Protein AF-A0A931AR21-F1 (afdb_monomer_lite)

Radius of gyration: 21.48 Å; chains: 1; bounding box: 58×38×60 Å

pLDDT: mean 83.99, std 11.58, range [47.09, 98.38]

Secondary structure (DSSP, 8-state):
-HHHHHTT-GGGHHHHHHHH-SS--HHHHHTTS--HHHHHHHHHHHHHHHHHHHHHHHHHTT-HHHHHHHHHHHHHHHHHHHHHHHTHHHHHHHHHHHHH---SSTHHHHHHHHHHHHHHHHHHHHHHHHTHHHHTT-HHHHHHHHHHHHHHHHHHHHHHHHHHSHHHHSS-HHHHHHHHHHHHHT--SHHHHHHHHHHHHHS-HHHHIIIIIIIHHHHHHHHHHHHHHHHHHHHHHHHHHHTT-

Organism: NCBI:txid2778430

Sequence (245 aa):
MTYLIDARNIFGLQDFLINNLDTPFFWYHWFLTPVEEPLQWYMLGATFFVFSFIAGIAFMNKDKNTFKFWGLMSLGLLFMLVEDAGDVRHTYRAIITRIFEAEGYGFMGTIFELVYFLIIGLILLFAIYKYYSVYKDYKNTKLYLGLGYVFYGLGVSASFVGSAFNPILGFSVYERIGVIFVENIFLNNQQIIDAYILATEQTNINFMFMDRVFEESLELLGAAGLLCSGLYFLIAYLNKNELLK

Foldseek 3Di:
DQLCCQQVVVPVQLVVQLVPHLASGPLLVVPVPPPLLVLLLVLLVLLLVLLCVQLVVCVVVVVVLSNLLSVLVSVLSVLVSCVSVVVVLVVVVVVCCVVVVDPDCDPVSLVVVVVSVVVSLCSNVCSCVVSVVLCVVLVLLVVLLVLLNVLLVVLVVLVSQQPVCCVVVVDGPQLVVLCVCCCVRRVPDDSNVVSNVSVVVVDSNSNCCCNRVNNSVSSSSSSNSSSSSSVSSVVVVVVVVVVVD

Structure (mmCIF, N/CA/C/O backbone):
data_AF-A0A931AR21-F1
#
_entry.id   AF-A0A931AR21-F1
#
loop_
_atom_site.group_PDB
_atom_site.id
_atom_site.type_symbol
_atom_site.label_atom_id
_atom_site.label_alt_id
_atom_site.label_comp_id
_atom_site.label_asym_id
_atom_site.label_entity_id
_atom_site.label_seq_id
_atom_site.pdbx_PDB_ins_code
_atom_site.Cartn_x
_atom_site.Cartn_y
_atom_site.Cartn_z
_atom_site.occupancy
_atom_site.B_iso_or_equiv
_atom_site.auth_seq_id
_atom_site.auth_comp_id
_atom_site.auth_asym_id
_atom_site.auth_atom_id
_atom_site.pdbx_PDB_model_num
ATOM 1 N N . MET A 1 1 ? -4.136 -8.538 -16.534 1.00 56.31 1 MET A N 1
ATOM 2 C CA . MET A 1 1 ? -4.640 -8.293 -17.906 1.00 56.31 1 MET A CA 1
ATOM 3 C C . MET A 1 1 ? -3.496 -7.927 -18.846 1.00 56.31 1 MET A C 1
ATOM 5 O O . MET A 1 1 ? -3.398 -8.547 -19.892 1.00 56.31 1 MET A O 1
ATOM 9 N N . THR A 1 2 ? -2.577 -7.051 -18.428 1.00 66.94 2 THR A N 1
ATOM 10 C CA . THR A 1 2 ? -1.312 -6.725 -19.123 1.00 66.94 2 THR A CA 1
ATOM 11 C C . THR A 1 2 ? -0.506 -7.952 -19.565 1.00 66.94 2 THR A C 1
ATOM 13 O O . THR A 1 2 ? -0.255 -8.095 -20.749 1.00 66.94 2 THR A O 1
ATOM 16 N N . TYR A 1 3 ? -0.235 -8.925 -18.680 1.00 69.00 3 TYR A N 1
ATOM 17 C CA . TYR A 1 3 ? 0.425 -10.199 -19.046 1.00 69.00 3 TYR A CA 1
ATOM 18 C C . TYR A 1 3 ? -0.223 -10.919 -20.239 1.00 69.00 3 TYR A C 1
ATOM 20 O O . TYR A 1 3 ? 0.453 -11.492 -21.085 1.00 69.00 3 TYR A O 1
ATOM 28 N N . LEU A 1 4 ? -1.552 -10.907 -20.321 1.00 71.00 4 LEU A N 1
ATOM 29 C CA . LEU A 1 4 ? -2.257 -11.592 -21.398 1.00 71.00 4 LEU A CA 1
ATOM 30 C C . LEU A 1 4 ? -2.087 -10.862 -22.739 1.00 71.00 4 LEU A C 1
ATOM 32 O O . LEU A 1 4 ? -2.036 -11.495 -23.786 1.00 71.00 4 LEU A O 1
ATOM 36 N N . ILE A 1 5 ? -1.970 -9.541 -22.714 1.00 72.62 5 ILE A N 1
ATOM 37 C CA . ILE A 1 5 ? -1.761 -8.738 -23.917 1.00 72.62 5 ILE A CA 1
ATOM 38 C C . ILE A 1 5 ? -0.281 -8.810 -24.323 1.00 72.62 5 ILE A C 1
ATOM 40 O O . ILE A 1 5 ? 0.024 -9.220 -25.438 1.00 72.62 5 ILE A O 1
ATOM 44 N N . ASP A 1 6 ? 0.627 -8.544 -23.383 1.00 70.50 6 ASP A N 1
ATOM 45 C CA . ASP A 1 6 ? 2.066 -8.381 -23.624 1.00 70.50 6 ASP A CA 1
ATOM 46 C C . ASP A 1 6 ? 2.874 -9.683 -23.664 1.00 70.50 6 ASP A C 1
ATOM 48 O O . ASP A 1 6 ? 3.972 -9.700 -24.200 1.00 70.50 6 ASP A O 1
ATOM 52 N N . ALA A 1 7 ? 2.392 -10.787 -23.091 1.00 75.19 7 ALA A N 1
ATOM 53 C CA . ALA A 1 7 ? 3.116 -12.067 -23.130 1.00 75.19 7 ALA A CA 1
ATOM 54 C C . ALA A 1 7 ? 2.397 -13.145 -23.949 1.00 75.19 7 ALA A C 1
ATOM 56 O O . ALA A 1 7 ? 3.003 -14.156 -24.307 1.00 75.19 7 ALA A O 1
ATOM 57 N N . ARG A 1 8 ? 1.096 -12.976 -24.217 1.00 78.75 8 ARG A N 1
ATOM 58 C CA . ARG A 1 8 ? 0.277 -13.955 -24.955 1.00 78.75 8 ARG A CA 1
ATOM 59 C C . ARG A 1 8 ? -0.324 -13.399 -26.244 1.00 78.75 8 ARG A C 1
ATOM 61 O O . ARG A 1 8 ? -1.036 -14.144 -26.911 1.00 78.75 8 ARG A O 1
ATOM 68 N N . ASN A 1 9 ? -0.037 -12.139 -26.586 1.00 80.88 9 ASN A N 1
ATOM 69 C CA . ASN A 1 9 ? -0.516 -11.461 -27.789 1.00 80.88 9 ASN A CA 1
ATOM 70 C C . ASN A 1 9 ? -2.029 -11.636 -28.018 1.00 80.88 9 ASN A C 1
ATOM 72 O O . ASN A 1 9 ? -2.498 -11.904 -29.129 1.00 80.88 9 ASN A O 1
ATOM 76 N N . ILE A 1 10 ? -2.827 -11.545 -26.947 1.00 79.31 10 ILE A N 1
ATOM 77 C CA . ILE A 1 10 ? -4.278 -11.641 -27.103 1.00 79.31 10 ILE A CA 1
ATOM 78 C C . ILE A 1 10 ? -4.753 -10.470 -27.983 1.00 79.31 10 ILE A C 1
ATOM 80 O O . ILE A 1 10 ? -4.384 -9.319 -27.761 1.00 79.31 10 ILE A O 1
ATOM 84 N N . PHE A 1 11 ? -5.578 -10.786 -28.987 1.00 81.94 11 PHE A N 1
ATOM 85 C CA . PHE A 1 11 ? -6.092 -9.868 -30.016 1.00 81.94 11 PHE A CA 1
ATOM 86 C C . PHE A 1 11 ? -5.061 -9.311 -31.013 1.00 81.94 11 PHE A C 1
ATOM 88 O O . PHE A 1 11 ? -5.405 -8.403 -31.765 1.00 81.94 11 PHE A O 1
ATOM 95 N N . GLY A 1 12 ? -3.829 -9.834 -31.063 1.00 79.12 12 GLY A N 1
ATOM 96 C CA . GLY A 1 12 ? -2.800 -9.300 -31.970 1.00 79.12 12 GLY A CA 1
ATOM 97 C C . GLY A 1 12 ? -2.289 -7.914 -31.556 1.00 79.12 12 GLY A C 1
ATOM 98 O O . GLY A 1 12 ? -1.648 -7.221 -32.347 1.00 79.12 12 GLY A O 1
ATOM 99 N N . LEU A 1 13 ? -2.616 -7.471 -30.334 1.00 78.81 13 LEU A N 1
ATOM 100 C CA . LEU A 1 13 ? -2.302 -6.124 -29.868 1.00 78.81 13 LEU A CA 1
ATOM 101 C C . LEU A 1 13 ? -0.792 -5.916 -29.724 1.00 78.81 13 LEU A C 1
ATOM 103 O O . LEU A 1 13 ? -0.309 -4.821 -29.976 1.00 78.81 13 LEU A O 1
ATOM 107 N N . GLN A 1 14 ? -0.042 -6.955 -29.353 1.00 81.31 14 GLN A N 1
ATOM 108 C CA . GLN A 1 14 ? 1.410 -6.866 -29.226 1.00 81.31 14 GLN A CA 1
ATOM 109 C C . GLN A 1 14 ? 2.070 -6.633 -30.589 1.00 81.31 14 GLN A C 1
ATOM 111 O O . GLN A 1 14 ? 2.916 -5.751 -30.707 1.00 81.31 14 GLN A O 1
ATOM 116 N N . ASP A 1 15 ? 1.632 -7.346 -31.631 1.00 81.56 15 ASP A N 1
ATOM 117 C CA . ASP A 1 15 ? 2.144 -7.135 -32.991 1.00 81.56 15 ASP A CA 1
ATOM 118 C C . ASP A 1 15 ? 1.818 -5.723 -33.489 1.00 81.56 15 ASP A C 1
ATOM 120 O O . ASP A 1 15 ? 2.633 -5.081 -34.150 1.00 81.56 15 ASP A O 1
ATOM 124 N N . PHE A 1 16 ? 0.632 -5.205 -33.154 1.00 83.94 16 PHE A N 1
ATOM 125 C CA . PHE A 1 16 ? 0.280 -3.821 -33.454 1.00 83.94 16 PHE A CA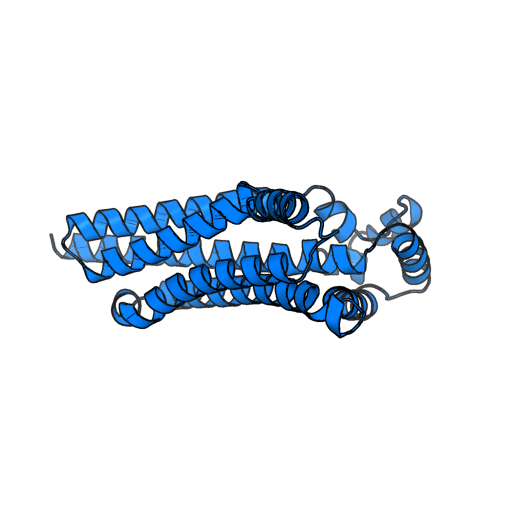 1
ATOM 126 C C . PHE A 1 16 ? 1.232 -2.834 -32.762 1.00 83.94 16 PHE A C 1
ATOM 128 O O . PHE A 1 16 ? 1.731 -1.925 -33.422 1.00 83.94 16 PHE A O 1
ATOM 135 N N . LEU A 1 17 ? 1.515 -3.020 -31.470 1.00 81.81 17 LEU A N 1
ATOM 136 C CA . LEU A 1 17 ? 2.390 -2.126 -30.705 1.00 81.81 17 LEU A CA 1
ATOM 137 C C . LEU A 1 17 ? 3.828 -2.142 -31.238 1.00 81.81 17 LEU A C 1
ATOM 139 O O . LEU A 1 17 ? 4.382 -1.073 -31.465 1.00 81.81 17 LEU A O 1
ATOM 143 N N . ILE A 1 18 ? 4.391 -3.321 -31.524 1.00 80.50 18 ILE A N 1
ATOM 144 C CA . ILE A 1 18 ? 5.750 -3.469 -32.080 1.00 80.50 18 ILE A CA 1
ATOM 145 C C . ILE A 1 18 ? 5.901 -2.729 -33.415 1.00 80.50 18 ILE A C 1
ATOM 147 O O . ILE A 1 18 ? 6.938 -2.133 -33.683 1.00 80.50 18 ILE A O 1
ATOM 151 N N . ASN A 1 19 ? 4.874 -2.771 -34.268 1.00 82.31 19 ASN A N 1
ATOM 152 C CA . ASN A 1 19 ? 4.952 -2.199 -35.613 1.00 82.31 19 ASN A CA 1
ATOM 153 C C . ASN A 1 19 ? 4.642 -0.697 -35.677 1.00 82.31 19 ASN A C 1
ATOM 155 O O . ASN A 1 19 ? 4.891 -0.081 -36.712 1.00 82.31 19 ASN A O 1
ATOM 159 N N . ASN A 1 20 ? 4.047 -0.116 -34.629 1.00 82.75 20 ASN A N 1
ATOM 160 C CA . ASN A 1 20 ? 3.523 1.253 -34.677 1.00 82.75 20 ASN A CA 1
ATOM 161 C C . ASN A 1 20 ? 4.061 2.177 -33.576 1.00 82.75 20 ASN A C 1
ATOM 163 O O . ASN A 1 20 ? 3.864 3.384 -33.692 1.00 82.75 20 ASN A O 1
ATOM 167 N N . LEU A 1 21 ? 4.695 1.653 -32.521 1.00 79.94 21 LEU A N 1
ATOM 168 C CA . LEU A 1 21 ? 5.175 2.440 -31.382 1.00 79.94 21 LEU A CA 1
ATOM 169 C C . LEU A 1 21 ? 6.622 2.090 -31.026 1.00 79.94 21 LEU A C 1
ATOM 171 O O . LEU A 1 21 ? 7.041 0.943 -31.144 1.00 79.94 21 LEU A O 1
ATOM 175 N N . ASP A 1 22 ? 7.352 3.078 -30.504 1.00 74.19 22 ASP A N 1
ATOM 176 C CA . ASP A 1 22 ? 8.765 2.931 -30.127 1.00 74.19 22 ASP A CA 1
ATOM 177 C C . ASP A 1 22 ? 8.971 2.007 -28.915 1.00 74.19 22 ASP A C 1
ATOM 179 O O . ASP A 1 22 ? 10.028 1.404 -28.757 1.00 74.19 22 ASP A O 1
ATOM 183 N N . THR A 1 23 ? 7.958 1.868 -28.050 1.00 74.25 23 THR A N 1
ATOM 184 C CA . THR A 1 23 ? 7.976 0.944 -26.905 1.00 74.25 23 THR A CA 1
ATOM 185 C C . THR A 1 23 ? 6.891 -0.125 -27.077 1.00 74.25 23 THR A C 1
ATOM 187 O O . THR A 1 23 ? 5.707 0.216 -27.103 1.00 74.25 23 THR A O 1
ATOM 190 N N . PRO A 1 24 ? 7.234 -1.421 -27.168 1.00 73.62 24 PRO A N 1
ATOM 191 C CA . PRO A 1 24 ? 6.315 -2.474 -27.619 1.00 73.62 24 PRO A CA 1
ATOM 192 C C . PRO A 1 24 ? 5.457 -3.089 -26.497 1.00 73.62 24 PRO A C 1
ATOM 194 O O . PRO A 1 24 ? 4.993 -4.221 -26.630 1.00 73.62 24 PRO A O 1
ATOM 197 N N . PHE A 1 25 ? 5.268 -2.392 -25.374 1.00 80.12 25 PHE A N 1
ATOM 198 C CA . PHE A 1 25 ? 4.577 -2.938 -24.205 1.00 80.12 25 PHE A CA 1
ATOM 199 C C . PHE A 1 25 ? 3.286 -2.178 -23.912 1.00 80.12 25 PHE A C 1
ATOM 201 O O . PHE A 1 25 ? 3.305 -0.980 -23.641 1.00 80.12 25 PHE A O 1
ATOM 208 N N . PHE A 1 26 ? 2.156 -2.881 -23.906 1.00 82.00 26 PHE A N 1
ATOM 209 C CA . PHE A 1 26 ? 0.859 -2.336 -23.524 1.00 82.00 26 PHE A CA 1
ATOM 210 C C . PHE A 1 26 ? 0.890 -1.801 -22.097 1.00 82.00 26 PHE A C 1
ATOM 212 O O . PHE A 1 26 ? 0.383 -0.709 -21.863 1.00 82.00 26 PHE A O 1
ATOM 219 N N . TRP A 1 27 ? 1.502 -2.524 -21.149 1.00 81.88 27 TRP A N 1
ATOM 220 C CA . TRP A 1 27 ? 1.656 -2.017 -19.784 1.00 81.88 27 TRP A CA 1
ATOM 221 C C . TRP A 1 27 ? 2.416 -0.685 -19.752 1.00 81.88 27 TRP A C 1
ATOM 223 O O . TRP A 1 27 ? 2.053 0.195 -18.988 1.00 81.88 27 TRP A O 1
ATOM 233 N N . TYR A 1 28 ? 3.411 -0.472 -20.611 1.00 81.38 28 TYR A N 1
ATOM 234 C CA . TYR A 1 28 ? 4.126 0.802 -20.624 1.00 81.38 28 TYR A CA 1
ATOM 235 C C . TYR A 1 28 ? 3.185 1.943 -21.025 1.00 81.38 28 TYR A C 1
ATOM 237 O O . TYR A 1 28 ? 3.121 2.963 -20.349 1.00 81.38 28 TYR A O 1
ATOM 245 N N . HIS A 1 29 ? 2.369 1.735 -22.062 1.00 79.56 29 HIS A N 1
ATOM 246 C CA . HIS A 1 29 ? 1.424 2.752 -22.537 1.00 79.56 29 HIS A CA 1
ATOM 247 C C . HIS A 1 29 ? 0.218 2.958 -21.632 1.00 79.56 29 HIS A C 1
ATOM 249 O O . HIS A 1 29 ? -0.273 4.076 -21.503 1.00 79.56 29 HIS A O 1
ATOM 255 N N . TRP A 1 30 ? -0.267 1.891 -21.004 1.00 75.69 30 TRP A N 1
ATOM 256 C CA . TRP A 1 30 ? -1.383 1.971 -20.071 1.00 75.69 30 TRP A CA 1
ATOM 257 C C . TRP A 1 30 ? -1.020 2.809 -18.844 1.00 75.69 30 TRP A C 1
ATOM 259 O O . TRP A 1 30 ? -1.821 3.629 -18.410 1.00 75.69 30 TRP A O 1
ATOM 269 N N . PHE A 1 31 ? 0.209 2.649 -18.356 1.00 74.12 31 PHE A N 1
ATOM 270 C CA . PHE A 1 31 ? 0.716 3.327 -17.168 1.00 74.12 31 PHE A CA 1
ATOM 271 C C . PHE A 1 31 ? 1.516 4.612 -17.485 1.00 74.12 31 PHE A C 1
ATOM 273 O O . PHE A 1 31 ? 2.060 5.242 -16.583 1.00 74.12 31 PHE A O 1
ATOM 280 N N . LEU A 1 32 ? 1.586 5.042 -18.756 1.00 70.81 32 LEU A N 1
ATOM 281 C CA . LEU A 1 32 ? 2.154 6.349 -19.143 1.00 70.81 32 LEU A CA 1
ATOM 282 C C . LEU A 1 32 ? 1.314 7.513 -18.607 1.00 70.81 32 LEU A C 1
ATOM 284 O O . LEU A 1 32 ? 1.839 8.590 -18.334 1.00 70.81 32 LEU A O 1
ATOM 288 N N . THR A 1 33 ? -0.002 7.311 -18.504 1.00 69.25 33 THR A N 1
ATOM 289 C CA . THR A 1 33 ? -0.893 8.240 -17.809 1.00 69.25 33 THR A CA 1
ATOM 290 C C . THR A 1 33 ? -1.106 7.671 -16.413 1.00 69.25 33 THR A C 1
ATOM 292 O O . THR A 1 33 ? -1.756 6.633 -16.324 1.00 69.25 33 THR A O 1
ATOM 295 N N . PRO A 1 34 ? -0.582 8.301 -15.348 1.00 66.00 34 PRO A N 1
ATOM 296 C CA . PRO A 1 34 ? -0.641 7.754 -13.997 1.00 66.00 34 PRO A CA 1
ATOM 297 C C . PRO A 1 34 ? -2.076 7.867 -13.476 1.00 66.00 34 PRO A C 1
ATOM 299 O O . PRO A 1 34 ? -2.444 8.828 -12.808 1.00 66.00 34 PRO A O 1
ATOM 302 N N . VAL A 1 35 ? -2.941 6.930 -13.861 1.00 74.75 35 VAL A N 1
ATOM 303 C CA . VAL A 1 35 ? -4.321 6.845 -13.360 1.00 74.75 35 VAL A CA 1
ATOM 304 C C . VAL A 1 35 ? -4.327 6.158 -11.995 1.00 74.75 35 VAL A C 1
ATOM 306 O O . VAL A 1 35 ? -5.226 6.391 -11.186 1.00 74.75 35 VAL A O 1
ATOM 309 N N . GLU A 1 36 ? -3.310 5.339 -11.734 1.00 76.81 36 GLU A N 1
ATOM 310 C CA . GLU A 1 36 ? -3.105 4.606 -10.494 1.00 76.81 36 GLU A CA 1
ATOM 311 C C . GLU A 1 36 ? -2.893 5.549 -9.310 1.00 76.81 36 GLU A C 1
ATOM 313 O O . GLU A 1 36 ? -3.608 5.405 -8.323 1.00 76.81 36 GLU A O 1
ATOM 318 N N . GLU A 1 37 ? -2.034 6.565 -9.449 1.00 78.75 37 GLU A N 1
ATOM 319 C CA . GLU A 1 37 ? -1.740 7.560 -8.403 1.00 78.75 37 GLU A CA 1
ATOM 320 C C . GLU A 1 37 ? -3.026 8.274 -7.901 1.00 78.75 37 GLU A C 1
ATOM 322 O O . GLU A 1 37 ? -3.370 8.154 -6.720 1.00 78.75 37 GLU A O 1
ATOM 327 N N . PRO A 1 38 ? -3.851 8.934 -8.751 1.00 84.06 38 PRO A N 1
ATOM 328 C CA . PRO A 1 38 ? -5.118 9.512 -8.305 1.00 84.06 38 PRO A CA 1
ATOM 329 C C . PRO A 1 38 ? -6.075 8.482 -7.704 1.00 84.06 38 PRO A C 1
ATOM 331 O O . PRO A 1 38 ? -6.779 8.778 -6.736 1.00 84.06 38 PRO A O 1
ATOM 334 N N . LEU A 1 39 ? -6.140 7.274 -8.275 1.00 87.50 39 LEU A N 1
ATOM 335 C CA . LEU A 1 39 ? -7.021 6.222 -7.777 1.00 87.50 39 LEU A CA 1
ATOM 336 C C . LEU A 1 39 ? -6.596 5.763 -6.377 1.00 87.50 39 LEU A C 1
ATOM 338 O O . LEU A 1 39 ? -7.455 5.583 -5.508 1.00 87.50 39 LEU A O 1
ATOM 342 N N . GLN A 1 40 ? -5.293 5.635 -6.143 1.00 88.00 40 GLN A N 1
ATOM 343 C CA . GLN A 1 40 ? -4.696 5.370 -4.845 1.00 88.00 40 GLN A CA 1
ATOM 344 C C . GLN A 1 40 ? -5.041 6.477 -3.852 1.00 88.00 40 GLN A C 1
ATOM 346 O O . GLN A 1 40 ? -5.555 6.172 -2.773 1.00 88.00 40 GLN A O 1
ATOM 351 N N . TRP A 1 41 ? -4.896 7.752 -4.226 1.00 89.69 41 TRP A N 1
ATOM 352 C CA . TRP A 1 41 ? -5.271 8.875 -3.361 1.00 89.69 41 TRP A CA 1
ATOM 353 C C . TRP A 1 41 ? -6.756 8.845 -2.987 1.00 89.69 41 TRP A C 1
ATOM 355 O O . TRP A 1 41 ? -7.113 9.033 -1.820 1.00 89.69 41 TRP A O 1
ATOM 365 N N . TYR A 1 42 ? -7.643 8.551 -3.944 1.00 92.62 42 TYR A N 1
ATOM 366 C CA . TYR A 1 42 ? -9.072 8.403 -3.661 1.00 92.62 42 TYR A CA 1
ATOM 367 C C . TYR A 1 42 ? -9.357 7.218 -2.732 1.00 92.62 42 TYR A C 1
ATOM 369 O O . TYR A 1 42 ? -10.181 7.346 -1.822 1.00 92.62 42 TYR A O 1
ATOM 377 N N . MET A 1 43 ? -8.677 6.084 -2.916 1.00 93.88 43 MET A N 1
ATOM 378 C CA . MET A 1 43 ? -8.837 4.903 -2.062 1.00 93.88 43 MET A CA 1
ATOM 379 C C . MET A 1 43 ? -8.316 5.145 -0.643 1.00 93.88 43 MET A C 1
ATOM 381 O O . MET A 1 43 ? -9.006 4.821 0.330 1.00 93.88 43 MET A O 1
ATOM 385 N N . LEU A 1 44 ? -7.143 5.758 -0.496 1.00 93.56 44 LEU A N 1
ATOM 386 C CA . LEU A 1 44 ? -6.577 6.149 0.795 1.00 93.56 44 LEU A CA 1
ATOM 387 C C . LEU A 1 44 ? -7.465 7.173 1.501 1.00 93.56 44 LEU A C 1
ATOM 389 O O . LEU A 1 44 ? -7.804 6.987 2.671 1.00 93.56 44 LEU A O 1
ATOM 393 N N . GLY A 1 45 ? -7.925 8.199 0.780 1.00 95.81 45 GLY A N 1
ATOM 394 C CA . GLY A 1 45 ? -8.862 9.196 1.292 1.00 95.81 45 GLY A CA 1
ATOM 395 C C . GLY A 1 45 ? -10.171 8.566 1.773 1.00 95.81 45 GLY A C 1
ATOM 396 O O . GLY A 1 45 ? -10.602 8.810 2.901 1.00 95.81 45 GLY A O 1
ATOM 397 N N . ALA A 1 46 ? -10.779 7.690 0.969 1.00 97.06 46 ALA A N 1
ATOM 398 C CA . ALA A 1 46 ? -11.979 6.952 1.360 1.00 97.06 46 ALA A CA 1
ATOM 399 C C . ALA A 1 46 ? -11.740 6.089 2.610 1.00 97.06 46 ALA A C 1
ATOM 401 O O . ALA A 1 46 ? -12.567 6.076 3.524 1.00 97.06 46 ALA A O 1
ATOM 402 N N . THR A 1 47 ? -10.591 5.413 2.690 1.00 97.06 47 THR A N 1
ATOM 403 C CA . THR A 1 47 ? -10.212 4.593 3.850 1.00 97.06 47 THR A CA 1
ATOM 404 C C . THR A 1 47 ? -10.075 5.445 5.109 1.00 97.06 47 THR A C 1
ATOM 406 O O . THR A 1 47 ? -10.653 5.111 6.146 1.00 97.06 47 THR A O 1
ATOM 409 N N . PHE A 1 48 ? -9.379 6.581 5.012 1.00 97.38 48 PHE A N 1
ATOM 410 C CA . PHE A 1 48 ? -9.257 7.564 6.086 1.00 97.38 48 PHE A CA 1
ATOM 411 C C . PHE A 1 48 ? -10.634 8.014 6.593 1.00 97.38 48 PHE A C 1
ATOM 413 O O . PHE A 1 48 ? -10.880 8.009 7.805 1.00 97.38 48 PHE A O 1
ATOM 420 N N . PHE A 1 49 ? -11.557 8.354 5.688 1.00 98.00 49 PHE A N 1
ATOM 421 C CA . PHE A 1 49 ? -12.910 8.764 6.066 1.00 98.00 49 PHE A CA 1
ATOM 422 C C . PHE A 1 49 ? -13.676 7.645 6.774 1.00 98.00 49 PHE A C 1
ATOM 424 O O . PHE A 1 49 ? -14.248 7.885 7.837 1.00 98.00 49 PHE A O 1
ATOM 431 N N . VAL A 1 50 ? -13.654 6.421 6.238 1.00 98.25 50 VAL A N 1
ATOM 432 C CA . VAL A 1 50 ? -14.328 5.267 6.854 1.00 98.25 50 VAL A CA 1
ATOM 433 C C . VAL A 1 50 ? -13.771 4.992 8.251 1.00 98.25 50 VAL A C 1
ATOM 435 O O . VAL A 1 50 ? -14.541 4.824 9.196 1.00 98.25 50 VAL A O 1
ATOM 438 N N . PHE A 1 51 ? -12.448 4.998 8.426 1.00 98.19 51 PHE A N 1
ATOM 439 C CA . PHE A 1 51 ? -11.824 4.730 9.725 1.00 98.19 51 PHE A CA 1
ATOM 440 C C . PHE A 1 51 ? -12.140 5.835 10.736 1.00 98.19 51 PHE A C 1
ATOM 442 O O . PHE A 1 51 ? -12.500 5.548 11.880 1.00 98.19 51 PHE A O 1
ATOM 449 N N . SER A 1 52 ? -12.083 7.098 10.307 1.00 98.31 52 SER A N 1
ATOM 450 C CA . SER A 1 52 ? -12.458 8.250 11.135 1.00 98.31 52 SER A CA 1
ATOM 451 C C . SER A 1 52 ? -13.925 8.195 11.554 1.00 98.31 52 SER A C 1
ATOM 453 O O . SER A 1 52 ? -14.257 8.479 12.705 1.00 98.31 52 SER A O 1
ATOM 455 N N . PHE A 1 53 ? -14.807 7.779 10.645 1.00 98.25 53 PHE A N 1
ATOM 456 C CA . PHE A 1 53 ? -16.228 7.623 10.919 1.00 98.25 53 PHE A CA 1
ATOM 457 C C . PHE A 1 53 ? -16.493 6.518 11.951 1.00 98.25 53 PHE A C 1
ATOM 459 O O . PHE A 1 53 ? -17.208 6.751 12.928 1.00 98.25 53 PHE A O 1
ATOM 466 N N . ILE A 1 54 ? -15.855 5.349 11.805 1.00 98.00 54 ILE A N 1
ATOM 467 C CA . ILE A 1 54 ? -15.930 4.264 12.798 1.00 98.00 54 ILE A CA 1
ATOM 468 C C . ILE A 1 54 ? -15.439 4.754 14.166 1.00 98.00 54 ILE A C 1
ATOM 470 O O . ILE A 1 54 ? -16.092 4.506 15.183 1.00 98.00 54 ILE A O 1
ATOM 474 N N . ALA A 1 55 ? -14.314 5.476 14.203 1.00 97.94 55 ALA A N 1
ATOM 475 C CA . ALA A 1 55 ? -13.788 6.051 15.436 1.00 97.94 55 ALA A CA 1
ATOM 476 C C . ALA A 1 55 ? -14.794 7.027 16.075 1.00 97.94 55 ALA A C 1
ATOM 478 O O . ALA A 1 55 ? -15.042 6.947 17.279 1.00 97.94 55 ALA A O 1
ATOM 479 N N . GLY A 1 56 ? -15.432 7.890 15.279 1.00 97.69 56 GLY A N 1
ATOM 480 C CA . GLY A 1 56 ? -16.474 8.811 15.737 1.00 97.69 56 GLY A CA 1
ATOM 481 C C . GLY A 1 56 ? -17.672 8.099 16.370 1.00 97.69 56 GLY A C 1
ATOM 482 O O . GLY A 1 56 ? -18.078 8.447 17.481 1.00 97.69 56 GLY A O 1
ATOM 483 N N . ILE A 1 57 ? -18.191 7.045 15.729 1.00 96.62 57 ILE A N 1
ATOM 484 C CA . ILE A 1 57 ? -19.282 6.232 16.293 1.00 96.62 57 ILE A CA 1
ATOM 485 C C . ILE A 1 57 ? -18.841 5.580 17.610 1.00 96.62 57 ILE A C 1
ATOM 487 O O . ILE A 1 57 ? -19.565 5.630 18.606 1.00 96.62 57 ILE A O 1
ATOM 491 N N . ALA A 1 58 ? -17.644 4.991 17.646 1.00 96.75 58 ALA A N 1
ATOM 492 C CA . ALA A 1 58 ? -17.116 4.357 18.850 1.00 96.75 58 ALA A CA 1
ATOM 493 C C . ALA A 1 58 ? -16.960 5.352 20.012 1.00 96.75 58 ALA A C 1
ATOM 495 O O . ALA A 1 58 ? -17.272 5.021 21.158 1.00 96.75 58 ALA A O 1
ATOM 496 N N . PHE A 1 59 ? -16.545 6.589 19.722 1.00 97.12 59 PHE A N 1
ATOM 497 C CA . PHE A 1 59 ? -16.487 7.667 20.706 1.00 97.12 59 PHE A CA 1
ATOM 498 C C . PHE A 1 59 ? -17.873 7.984 21.283 1.00 97.12 59 PHE A C 1
ATOM 500 O O . PHE A 1 59 ? -18.026 8.025 22.507 1.00 97.12 59 PHE A O 1
ATOM 507 N N . MET A 1 60 ? -18.894 8.125 20.429 1.00 95.81 60 MET A N 1
ATOM 508 C CA . MET A 1 60 ? -20.280 8.356 20.861 1.00 95.81 60 MET A CA 1
ATOM 509 C C . MET A 1 60 ? -20.817 7.209 21.731 1.00 95.81 60 MET A C 1
ATOM 511 O O . MET A 1 60 ? -21.491 7.453 22.732 1.00 95.81 60 MET A O 1
ATOM 515 N N . ASN A 1 61 ? -20.448 5.968 21.409 1.00 93.19 61 ASN A N 1
ATOM 516 C CA . ASN A 1 61 ? -20.825 4.770 22.163 1.00 93.19 61 ASN A CA 1
ATOM 517 C C . ASN A 1 61 ? -19.953 4.516 23.409 1.00 93.19 61 ASN A C 1
ATOM 519 O O . ASN A 1 61 ? -20.136 3.509 24.091 1.00 93.19 61 ASN A O 1
ATOM 523 N N . LYS A 1 62 ? -19.005 5.410 23.730 1.00 95.38 62 LYS A N 1
ATOM 524 C CA . LYS A 1 62 ? -18.036 5.275 24.838 1.00 95.38 62 LYS A CA 1
ATOM 525 C C . LYS A 1 62 ? -17.137 4.028 24.741 1.00 95.38 62 LYS A C 1
ATOM 527 O O . LYS A 1 62 ? -16.527 3.624 25.735 1.00 95.38 62 LYS A O 1
ATOM 532 N N . ASP A 1 63 ? -16.985 3.456 23.548 1.00 95.50 63 ASP A N 1
ATOM 533 C CA . ASP A 1 63 ? -16.087 2.337 23.264 1.00 95.50 63 ASP A CA 1
ATOM 534 C C . ASP A 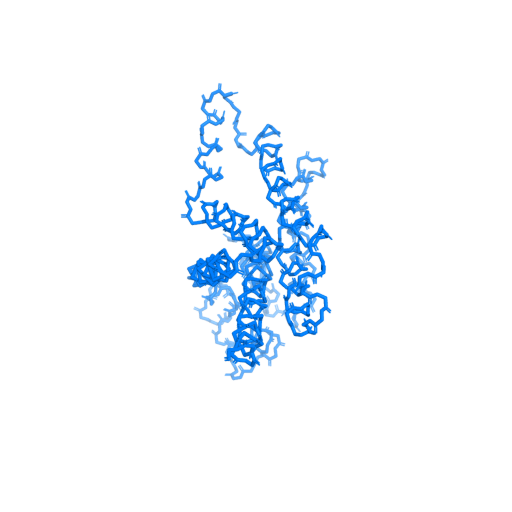1 63 ? -14.660 2.846 23.003 1.00 95.50 63 ASP A C 1
ATOM 536 O O . ASP A 1 63 ? -14.230 3.112 21.877 1.00 95.50 63 ASP A O 1
ATOM 540 N N . LYS A 1 64 ? -13.907 3.005 24.097 1.00 96.69 64 LYS A N 1
ATOM 541 C CA . LYS A 1 64 ? -12.565 3.605 24.077 1.00 96.69 64 LYS A CA 1
ATOM 542 C C . LYS A 1 64 ? -11.556 2.825 23.235 1.00 96.69 64 LYS A C 1
ATOM 544 O O . LYS A 1 64 ? -10.657 3.445 22.673 1.00 96.69 64 LYS A O 1
ATOM 549 N N . ASN A 1 65 ? -11.644 1.496 23.189 1.00 97.31 65 ASN A N 1
ATOM 550 C CA . ASN A 1 65 ? -10.649 0.684 22.483 1.00 97.31 65 ASN A CA 1
ATOM 551 C C . ASN A 1 65 ? -10.858 0.771 20.973 1.00 97.31 65 ASN A C 1
ATOM 553 O O . ASN A 1 65 ? -9.894 0.999 20.247 1.00 97.31 65 ASN A O 1
ATOM 557 N N . THR A 1 66 ? -12.109 0.677 20.521 1.00 97.50 66 THR A N 1
ATOM 558 C CA . THR A 1 66 ? -12.456 0.830 19.104 1.00 97.50 66 THR A CA 1
ATOM 559 C C . THR A 1 66 ? -12.137 2.241 18.609 1.00 97.50 66 THR A C 1
ATOM 561 O O . THR A 1 66 ? -11.530 2.383 17.549 1.00 97.50 66 THR A O 1
ATOM 564 N N . PHE A 1 67 ? -12.432 3.279 19.406 1.00 98.00 67 PHE A N 1
ATOM 565 C CA . PHE A 1 67 ? -12.045 4.659 19.090 1.00 98.00 67 PHE A CA 1
ATOM 566 C C . PHE A 1 67 ? -10.530 4.805 18.897 1.00 98.00 67 PHE A C 1
ATOM 568 O O . PHE A 1 67 ? -10.086 5.322 17.876 1.00 98.00 67 PHE A O 1
ATOM 575 N N . LYS A 1 68 ? -9.726 4.329 19.858 1.00 98.19 68 LYS A N 1
ATOM 576 C CA . LYS A 1 68 ? -8.261 4.449 19.786 1.00 98.19 68 LYS A CA 1
ATOM 577 C C . LYS A 1 68 ? -7.672 3.664 18.620 1.00 98.19 68 LYS A C 1
ATOM 579 O O . LYS A 1 68 ? -6.761 4.165 17.973 1.00 98.19 68 LYS A O 1
ATOM 584 N N . PHE A 1 69 ? -8.178 2.460 18.357 1.00 98.38 69 PHE A N 1
ATOM 585 C CA . PHE A 1 69 ? -7.711 1.635 17.248 1.00 98.38 69 PHE A CA 1
ATOM 586 C C . PHE A 1 69 ? -7.926 2.334 15.905 1.00 98.38 69 PHE A C 1
ATOM 588 O O . PHE A 1 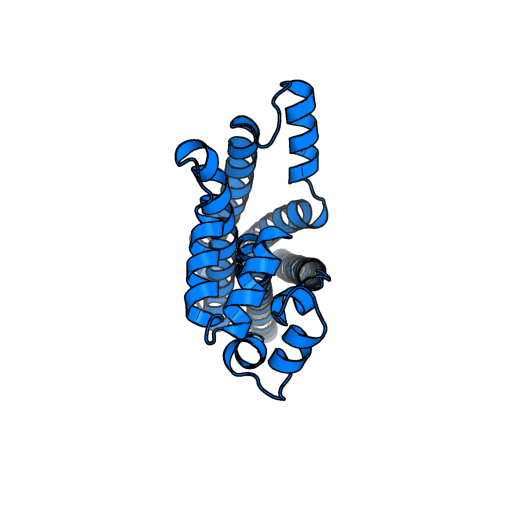69 ? -6.958 2.656 15.221 1.00 98.38 69 PHE A O 1
ATOM 595 N N . TRP A 1 70 ? -9.180 2.630 15.556 1.00 98.25 70 TRP A N 1
ATOM 596 C CA . TRP A 1 70 ? -9.502 3.230 14.262 1.00 98.25 70 TRP A CA 1
ATOM 597 C C . TRP A 1 70 ? -9.014 4.675 14.143 1.00 98.25 70 TRP A C 1
ATOM 599 O O . TRP A 1 70 ? -8.650 5.098 13.051 1.00 98.25 70 TRP A O 1
ATOM 609 N N . GLY A 1 71 ? -8.919 5.409 15.256 1.00 98.12 71 GLY A N 1
ATOM 610 C CA . GLY A 1 71 ? -8.320 6.743 15.291 1.00 98.12 71 GLY A CA 1
ATOM 611 C C . GLY A 1 71 ? -6.823 6.735 14.970 1.00 98.12 71 GLY A C 1
ATOM 612 O O . GLY A 1 71 ? -6.375 7.552 14.174 1.00 98.12 71 GLY A O 1
ATOM 613 N N . LEU A 1 72 ? -6.051 5.791 15.525 1.00 97.81 72 LEU A N 1
ATOM 614 C CA . LEU A 1 72 ? -4.629 5.637 15.184 1.00 97.81 72 LEU A CA 1
ATOM 615 C C . LEU A 1 72 ? -4.435 5.153 13.745 1.00 97.81 72 LEU A C 1
ATOM 617 O O . LEU A 1 72 ? -3.560 5.665 13.052 1.00 97.81 72 LEU A O 1
ATOM 621 N N . MET A 1 73 ? -5.263 4.207 13.287 1.00 97.69 73 MET A N 1
ATOM 622 C CA . MET A 1 73 ? -5.237 3.748 11.895 1.00 97.69 73 MET A CA 1
ATOM 623 C C . MET A 1 73 ? -5.532 4.898 10.923 1.00 97.69 73 MET A C 1
ATOM 625 O O . MET A 1 73 ? -4.815 5.079 9.946 1.00 97.69 73 MET A O 1
ATOM 629 N N . SER A 1 74 ? -6.555 5.703 11.220 1.00 97.56 74 SER A N 1
ATOM 630 C CA . SER A 1 74 ? -6.906 6.897 10.449 1.00 97.56 74 SER A CA 1
ATOM 631 C C . SER A 1 74 ? -5.771 7.926 10.441 1.00 97.56 74 SER A C 1
ATOM 633 O O . SER A 1 74 ? -5.398 8.421 9.383 1.00 97.56 74 SER A O 1
ATOM 635 N N . LEU A 1 75 ? -5.160 8.201 11.597 1.00 96.19 75 LEU A N 1
ATOM 636 C CA . LEU A 1 75 ? -4.040 9.136 11.686 1.00 96.19 75 LEU A CA 1
ATOM 637 C C . LEU A 1 75 ? -2.839 8.679 10.844 1.00 96.19 75 LEU A C 1
ATOM 639 O O . LEU A 1 75 ? -2.240 9.498 10.154 1.00 96.19 75 LEU A O 1
ATOM 643 N N . GLY A 1 76 ? -2.503 7.385 10.873 1.00 94.56 76 GLY A N 1
ATOM 644 C CA . GLY A 1 76 ? -1.443 6.834 10.025 1.00 94.56 76 GLY A CA 1
ATOM 645 C C . GLY A 1 76 ? -1.751 6.993 8.534 1.00 94.56 76 GLY A C 1
ATOM 646 O O . GLY A 1 76 ? -0.901 7.473 7.792 1.00 94.56 76 GLY A O 1
ATOM 647 N N . LEU A 1 77 ? -2.984 6.691 8.114 1.00 93.88 77 LEU A N 1
ATOM 648 C CA . LEU A 1 77 ? -3.430 6.883 6.727 1.00 93.88 77 LEU A CA 1
ATOM 649 C C . LEU A 1 77 ? -3.425 8.347 6.286 1.00 93.88 77 LEU A C 1
ATOM 651 O O . LEU A 1 77 ? -3.118 8.629 5.135 1.00 93.88 77 LEU A O 1
ATOM 655 N N . LEU A 1 78 ? -3.749 9.280 7.183 1.00 94.19 78 LEU A N 1
ATOM 656 C CA . LEU A 1 78 ? -3.674 10.706 6.882 1.00 94.19 78 LEU A CA 1
ATOM 657 C C . LEU A 1 78 ? -2.234 11.128 6.578 1.00 94.19 78 LEU A C 1
ATOM 659 O O . LEU A 1 78 ? -2.018 11.880 5.635 1.00 94.19 78 LEU A O 1
ATOM 663 N N . PHE A 1 79 ? -1.258 10.641 7.349 1.00 91.56 79 PHE A N 1
ATOM 664 C CA . PHE A 1 79 ? 0.149 10.916 7.061 1.00 91.56 79 PHE A CA 1
ATOM 665 C C . PHE A 1 79 ? 0.586 10.316 5.725 1.00 91.56 79 PHE A C 1
ATOM 667 O O . PHE A 1 79 ? 1.243 11.013 4.963 1.00 91.56 79 PHE A O 1
ATOM 674 N N . MET A 1 80 ? 0.156 9.090 5.413 1.00 89.88 80 MET A N 1
ATOM 675 C CA . MET A 1 80 ? 0.419 8.473 4.107 1.00 89.88 80 MET A CA 1
ATOM 676 C C . MET A 1 80 ? -0.172 9.307 2.965 1.00 89.88 80 MET A C 1
ATOM 678 O O . MET A 1 80 ? 0.539 9.658 2.039 1.00 89.88 80 MET A O 1
ATOM 682 N N . LEU A 1 81 ? -1.441 9.715 3.070 1.00 89.81 81 LEU A N 1
ATOM 683 C CA . LEU A 1 81 ? -2.098 10.530 2.045 1.00 89.81 81 LEU A CA 1
ATOM 684 C C . LEU A 1 81 ? -1.429 11.901 1.865 1.00 89.81 81 LEU A C 1
ATOM 686 O O . LEU A 1 81 ? -1.336 12.397 0.749 1.00 89.81 81 LEU A O 1
ATOM 690 N N . VAL A 1 82 ? -0.997 12.536 2.958 1.00 87.56 82 VAL A N 1
ATOM 691 C CA . VAL A 1 82 ? -0.285 13.822 2.901 1.00 87.56 82 VAL A CA 1
ATOM 692 C C . VAL A 1 82 ? 1.079 13.667 2.240 1.00 87.56 82 VAL A C 1
ATOM 694 O O . VAL A 1 82 ? 1.492 14.566 1.513 1.00 87.56 82 VAL A O 1
ATOM 697 N N . GLU A 1 83 ? 1.782 12.567 2.496 1.00 83.25 83 GLU A N 1
ATOM 698 C CA . GLU A 1 83 ? 3.070 12.302 1.863 1.00 83.25 83 GLU A CA 1
ATOM 699 C C . GLU A 1 83 ? 2.922 12.067 0.360 1.00 83.25 83 GLU A C 1
ATOM 701 O O . GLU A 1 83 ? 3.588 12.758 -0.412 1.00 83.25 83 GLU A O 1
ATOM 706 N N . ASP A 1 84 ? 1.980 11.203 -0.012 1.00 77.69 84 ASP A N 1
ATOM 707 C CA . ASP A 1 84 ? 1.724 10.754 -1.379 1.00 77.69 84 ASP A CA 1
ATOM 708 C C . ASP A 1 84 ? 1.121 11.876 -2.258 1.00 77.69 84 ASP A C 1
ATOM 710 O O . ASP A 1 84 ? 1.673 12.254 -3.287 1.00 77.69 84 ASP A O 1
ATOM 714 N N . ALA A 1 85 ? 0.051 12.542 -1.803 1.00 76.25 85 ALA A N 1
ATOM 715 C CA . ALA A 1 85 ? -0.612 13.598 -2.582 1.00 76.25 85 ALA A CA 1
ATOM 716 C C . ALA A 1 85 ? 0.038 14.989 -2.442 1.00 76.25 85 ALA A C 1
ATOM 718 O O . ALA A 1 85 ? -0.180 15.874 -3.271 1.00 76.25 85 ALA A O 1
ATOM 719 N N . GLY A 1 86 ? 0.769 15.232 -1.351 1.00 63.94 86 GLY A N 1
ATOM 720 C CA . GLY A 1 86 ? 1.387 16.529 -1.063 1.00 63.94 86 GLY A CA 1
ATOM 721 C C . GLY A 1 86 ? 2.808 16.676 -1.599 1.00 63.94 86 GLY A C 1
ATOM 722 O O . GLY A 1 86 ? 3.395 17.745 -1.427 1.00 63.94 86 GLY A O 1
ATOM 723 N N . ASP A 1 87 ? 3.368 15.608 -2.175 1.00 71.88 87 ASP A N 1
ATOM 724 C CA . ASP A 1 87 ? 4.769 15.504 -2.588 1.00 71.88 87 ASP A CA 1
ATOM 725 C C . ASP A 1 87 ? 5.740 16.059 -1.524 1.00 71.88 87 ASP A C 1
ATOM 727 O O . ASP A 1 87 ? 6.694 16.825 -1.748 1.00 71.88 87 ASP A O 1
ATOM 731 N N . VAL A 1 88 ? 5.426 15.715 -0.275 1.00 66.44 88 VAL A N 1
ATOM 732 C CA . VAL A 1 88 ? 6.120 16.237 0.902 1.00 66.44 88 VAL A CA 1
ATOM 733 C C . VAL A 1 88 ? 7.570 15.758 0.893 1.00 66.44 88 VAL A C 1
ATOM 735 O O . VAL A 1 88 ? 8.480 16.508 1.262 1.00 66.44 88 VAL A O 1
ATOM 738 N N . ARG A 1 89 ? 7.804 14.548 0.375 1.00 66.44 89 ARG A N 1
ATOM 739 C CA . ARG A 1 89 ? 9.127 13.970 0.153 1.00 66.44 89 ARG A CA 1
ATOM 740 C C . ARG A 1 89 ? 9.989 14.837 -0.763 1.00 66.44 89 ARG A C 1
ATOM 742 O O . ARG A 1 89 ? 11.113 15.172 -0.378 1.00 66.44 89 ARG A O 1
ATOM 749 N N . HIS A 1 90 ? 9.502 15.240 -1.940 1.00 66.31 90 HIS A N 1
ATOM 750 C CA . HIS A 1 90 ? 10.327 16.036 -2.855 1.00 66.31 90 HIS A CA 1
ATOM 751 C C . HIS A 1 90 ? 10.503 17.467 -2.343 1.00 66.31 90 HIS A C 1
ATOM 753 O O . HIS A 1 90 ? 11.583 18.048 -2.492 1.00 66.31 90 HIS A O 1
ATOM 759 N N . THR A 1 91 ? 9.501 18.006 -1.644 1.00 68.38 91 THR A N 1
ATOM 760 C CA . THR A 1 91 ? 9.588 19.323 -0.999 1.00 68.38 91 THR A CA 1
ATOM 761 C C . THR A 1 91 ? 10.672 19.355 0.084 1.00 68.38 91 THR A C 1
ATOM 763 O O . THR A 1 91 ? 11.533 20.240 0.073 1.00 68.38 91 THR A O 1
ATOM 766 N N . TYR A 1 92 ? 10.699 18.380 0.999 1.00 67.00 92 TYR A N 1
ATOM 767 C CA . TYR A 1 92 ? 11.751 18.306 2.020 1.00 67.00 92 TYR A CA 1
ATOM 768 C C . TYR A 1 92 ? 13.121 18.017 1.417 1.00 67.00 92 TYR A C 1
ATOM 770 O O . TYR A 1 92 ? 14.110 18.608 1.852 1.00 67.00 92 TYR A O 1
ATOM 778 N N . ARG A 1 93 ? 13.191 17.178 0.380 1.00 65.56 93 ARG A N 1
ATOM 779 C CA . ARG A 1 93 ? 14.432 16.919 -0.353 1.00 65.56 93 ARG A CA 1
ATOM 780 C C . ARG A 1 93 ? 15.005 18.202 -0.953 1.00 65.56 93 ARG A C 1
ATOM 782 O O . ARG A 1 93 ? 16.181 18.490 -0.749 1.00 65.56 93 ARG A O 1
ATOM 789 N N . ALA A 1 94 ? 14.172 19.019 -1.596 1.00 68.69 94 ALA A N 1
ATOM 790 C CA . ALA A 1 94 ? 14.579 20.314 -2.135 1.00 68.69 94 ALA A CA 1
ATOM 791 C C . ALA A 1 94 ? 15.098 21.270 -1.044 1.00 68.69 94 ALA A C 1
ATOM 793 O O . ALA A 1 94 ? 16.047 22.019 -1.278 1.00 68.69 94 ALA A O 1
ATOM 794 N N . ILE A 1 95 ? 14.518 21.231 0.159 1.00 71.62 95 ILE A N 1
ATOM 795 C CA . ILE A 1 95 ? 14.976 22.030 1.306 1.00 71.62 95 ILE A CA 1
ATOM 796 C C . ILE A 1 95 ? 16.324 21.515 1.837 1.00 71.62 95 ILE A C 1
ATOM 798 O O . ILE A 1 95 ? 17.233 22.314 2.054 1.00 71.62 95 ILE A O 1
ATOM 802 N N . ILE A 1 96 ? 16.488 20.200 2.006 1.00 67.50 96 ILE A N 1
ATOM 803 C CA . ILE A 1 96 ? 17.733 19.585 2.499 1.00 67.50 96 ILE A CA 1
ATOM 804 C C . ILE A 1 96 ? 18.883 19.842 1.521 1.00 67.50 96 ILE A C 1
ATOM 806 O O . ILE A 1 96 ? 19.950 20.282 1.946 1.00 67.50 96 ILE A O 1
ATOM 810 N N . THR A 1 97 ? 18.663 19.660 0.217 1.00 67.81 97 THR A N 1
ATOM 811 C CA . THR A 1 97 ? 19.660 19.972 -0.818 1.00 67.81 97 THR A CA 1
ATOM 812 C C . THR A 1 97 ? 20.071 21.447 -0.783 1.00 67.81 97 THR A C 1
ATOM 814 O O . THR A 1 97 ? 21.253 21.748 -0.911 1.00 67.81 97 THR A O 1
ATOM 817 N N . ARG A 1 98 ? 19.132 22.374 -0.539 1.00 70.50 98 ARG A N 1
ATOM 818 C CA . ARG A 1 98 ? 19.436 23.813 -0.415 1.00 70.50 98 ARG A CA 1
ATOM 819 C C . ARG A 1 98 ? 20.223 24.178 0.843 1.00 70.50 98 ARG A C 1
ATOM 821 O O . ARG A 1 98 ? 20.982 25.135 0.803 1.00 70.50 98 ARG A O 1
ATOM 828 N N . ILE A 1 99 ? 20.016 23.471 1.954 1.00 73.69 99 ILE A N 1
ATOM 829 C CA . ILE A 1 99 ? 20.674 23.777 3.237 1.00 73.69 99 ILE A CA 1
ATOM 830 C C . ILE A 1 99 ? 22.059 23.131 3.327 1.00 73.69 99 ILE A C 1
ATOM 832 O O . ILE A 1 99 ? 22.975 23.728 3.885 1.00 73.69 99 ILE A O 1
ATOM 836 N N . PHE A 1 100 ? 22.210 21.915 2.802 1.00 70.38 100 PHE A N 1
ATOM 837 C CA . PHE A 1 100 ? 23.426 21.116 2.959 1.00 70.38 100 PHE A CA 1
ATOM 838 C C . PHE A 1 100 ? 24.304 21.068 1.702 1.00 70.38 100 PHE A C 1
ATOM 840 O O . PHE A 1 100 ? 25.300 20.350 1.714 1.00 70.38 100 PHE A O 1
ATOM 847 N N . GLU A 1 101 ? 23.931 21.782 0.631 1.00 62.69 101 GLU A N 1
ATOM 848 C CA . GLU A 1 101 ? 24.617 21.787 -0.679 1.00 62.69 101 GLU A CA 1
ATOM 849 C C . GLU A 1 101 ? 24.913 20.373 -1.223 1.00 62.69 101 GLU A C 1
ATOM 851 O O . GLU A 1 101 ? 25.837 20.154 -2.003 1.00 62.69 101 GLU A O 1
ATOM 856 N N . ALA A 1 102 ? 24.121 19.384 -0.805 1.00 58.19 102 ALA A N 1
ATOM 857 C CA . ALA A 1 102 ? 24.289 17.994 -1.194 1.00 58.19 102 ALA A CA 1
ATOM 858 C C . ALA A 1 102 ? 23.467 17.715 -2.459 1.00 58.19 102 ALA A C 1
ATOM 860 O O . ALA A 1 102 ? 22.232 17.730 -2.417 1.00 58.19 102 ALA A O 1
ATOM 861 N N . GLU A 1 103 ? 24.143 17.454 -3.581 1.00 49.31 103 GLU A N 1
ATOM 862 C CA . GLU A 1 103 ? 23.488 17.052 -4.828 1.00 49.31 103 GLU A CA 1
ATOM 863 C C . GLU A 1 103 ? 22.757 15.707 -4.659 1.00 49.31 103 GLU A C 1
ATOM 865 O O . GLU A 1 103 ? 23.329 14.697 -4.244 1.00 49.31 103 GLU A O 1
ATOM 870 N N . GLY A 1 104 ? 21.468 15.680 -5.007 1.00 52.75 104 GLY A N 1
ATOM 871 C CA . GLY A 1 104 ? 20.690 14.448 -5.127 1.00 52.75 104 GLY A CA 1
ATOM 872 C C . GLY A 1 104 ? 20.104 13.887 -3.825 1.00 52.75 104 GLY A C 1
ATOM 873 O O . GLY A 1 104 ? 19.770 14.601 -2.887 1.00 52.75 104 GLY A O 1
ATOM 874 N N . TYR A 1 105 ? 19.864 12.573 -3.827 1.00 54.81 105 TYR A N 1
ATOM 875 C CA . TYR A 1 105 ? 19.177 11.782 -2.787 1.00 54.81 105 TYR A CA 1
ATOM 876 C C . TYR A 1 105 ? 20.019 11.606 -1.503 1.00 54.81 105 TYR A C 1
ATOM 878 O O . TYR A 1 105 ? 19.872 10.600 -0.823 1.00 54.81 105 TYR A O 1
ATOM 886 N N . GLY A 1 106 ? 20.949 12.529 -1.209 1.00 62.28 106 GLY A N 1
ATOM 887 C CA . GLY A 1 106 ? 22.057 12.347 -0.262 1.00 62.28 106 GLY A CA 1
ATOM 888 C C . GLY A 1 106 ? 21.669 11.658 1.052 1.00 62.28 106 GLY A C 1
ATOM 889 O O . GLY A 1 106 ? 20.552 11.813 1.527 1.00 62.28 106 GLY A O 1
ATOM 890 N N . PHE A 1 107 ? 22.609 10.928 1.663 1.00 68.38 107 PHE A N 1
ATOM 891 C CA . PHE A 1 107 ? 22.412 10.035 2.824 1.00 68.38 107 PHE A CA 1
ATOM 892 C C . PHE A 1 107 ? 21.427 10.541 3.901 1.00 68.38 107 PHE A C 1
ATOM 894 O O . PHE A 1 107 ? 20.618 9.774 4.419 1.00 68.38 107 PHE A O 1
ATOM 901 N N . MET A 1 108 ? 21.450 11.842 4.207 1.00 69.75 108 MET A N 1
ATOM 902 C CA . MET A 1 108 ? 20.542 12.474 5.173 1.00 69.75 108 MET A CA 1
ATOM 903 C C . MET A 1 108 ? 19.070 12.499 4.725 1.00 69.75 108 MET A C 1
ATOM 905 O O . MET A 1 108 ? 18.185 12.314 5.557 1.00 69.75 108 MET A O 1
ATOM 909 N N . GLY A 1 109 ? 18.799 12.700 3.432 1.00 69.12 109 GLY A N 1
ATOM 910 C CA . GLY A 1 109 ? 17.456 12.633 2.852 1.00 69.12 109 GLY A CA 1
ATOM 911 C C . GLY A 1 109 ? 16.869 11.226 2.943 1.00 69.12 109 GLY A C 1
ATOM 912 O O . GLY A 1 109 ? 15.753 11.067 3.430 1.00 69.12 109 GLY A O 1
ATOM 913 N N . THR A 1 110 ? 17.656 10.201 2.596 1.00 71.62 110 THR A N 1
ATOM 914 C CA . THR A 1 110 ? 17.254 8.793 2.753 1.00 71.62 110 THR A CA 1
ATOM 915 C C . THR A 1 110 ? 16.975 8.435 4.212 1.00 71.62 110 THR A C 1
ATOM 917 O O . THR A 1 110 ? 15.991 7.760 4.496 1.00 71.62 110 THR A O 1
ATOM 920 N N . ILE A 1 111 ? 17.797 8.902 5.163 1.00 77.00 111 ILE A N 1
ATOM 921 C CA . ILE A 1 111 ? 17.541 8.685 6.598 1.00 77.00 111 ILE A CA 1
ATOM 922 C C . ILE A 1 111 ? 16.238 9.349 7.036 1.00 77.00 111 ILE A C 1
ATOM 924 O O . ILE A 1 111 ? 15.478 8.750 7.794 1.00 77.00 111 ILE A O 1
ATOM 928 N N . PHE A 1 112 ? 15.979 10.581 6.601 1.00 77.00 112 PHE A N 1
ATOM 929 C CA . PHE A 1 112 ? 14.751 11.277 6.968 1.00 77.00 112 PHE A CA 1
ATOM 930 C C . PHE A 1 112 ? 13.512 10.539 6.447 1.00 77.00 112 PHE A C 1
ATOM 932 O O . PHE A 1 112 ? 12.597 10.274 7.224 1.00 77.00 112 PHE A O 1
ATOM 939 N N . GLU A 1 113 ? 13.521 10.153 5.169 1.00 75.44 113 GLU A N 1
ATOM 940 C CA . GLU A 1 113 ? 12.463 9.356 4.537 1.00 75.44 113 GLU A CA 1
ATOM 941 C C . GLU A 1 113 ? 12.241 8.033 5.288 1.00 75.44 113 GLU A C 1
ATOM 943 O O . GLU A 1 113 ? 11.118 7.697 5.664 1.00 75.44 113 GLU A O 1
ATOM 948 N N . LEU A 1 114 ? 13.329 7.342 5.640 1.00 79.44 114 LEU A N 1
ATOM 949 C CA . LEU A 1 114 ? 13.302 6.128 6.453 1.00 79.44 114 LEU A CA 1
ATOM 950 C C . LEU A 1 114 ? 12.646 6.327 7.816 1.00 79.44 114 LEU A C 1
ATOM 952 O O . LEU A 1 114 ? 11.797 5.537 8.219 1.00 79.44 114 LEU A O 1
ATOM 956 N N . VAL A 1 115 ? 13.061 7.358 8.552 1.00 84.00 115 VAL A N 1
ATOM 957 C CA . VAL A 1 115 ? 12.522 7.645 9.884 1.00 84.00 115 VAL A CA 1
ATOM 958 C C . VAL A 1 115 ? 11.044 8.009 9.784 1.00 84.00 115 VAL A C 1
ATOM 960 O O . VAL A 1 115 ? 10.252 7.553 10.607 1.00 84.00 115 VAL A O 1
ATOM 963 N N . TYR A 1 116 ? 10.661 8.778 8.766 1.00 83.38 116 TYR A N 1
ATOM 964 C CA . TYR A 1 116 ? 9.277 9.155 8.515 1.00 83.38 116 TYR A CA 1
ATOM 965 C C . TYR A 1 116 ? 8.386 7.927 8.271 1.00 83.38 116 TYR A C 1
ATOM 967 O O . TYR A 1 116 ? 7.433 7.703 9.025 1.00 83.38 116 TYR A O 1
ATOM 975 N N . PHE A 1 117 ? 8.737 7.072 7.304 1.00 83.88 117 PHE A N 1
ATOM 976 C CA . PHE A 1 117 ? 7.970 5.857 7.012 1.00 83.88 117 PHE A CA 1
ATOM 977 C C . PHE A 1 117 ? 8.002 4.848 8.160 1.00 83.88 117 PHE A C 1
ATOM 979 O O . PHE A 1 117 ? 6.992 4.199 8.441 1.00 83.88 117 PHE A O 1
ATOM 986 N N . LEU A 1 118 ? 9.119 4.757 8.889 1.00 87.50 118 LEU A N 1
ATOM 987 C CA . LEU A 1 118 ? 9.211 3.932 10.089 1.00 87.50 118 LEU A CA 1
ATOM 988 C C . LEU A 1 118 ? 8.214 4.398 11.154 1.00 87.50 118 LEU A C 1
ATOM 990 O O . LEU A 1 118 ? 7.533 3.567 11.748 1.00 87.50 118 LEU A O 1
ATOM 994 N N . ILE A 1 119 ? 8.093 5.707 11.394 1.00 89.31 119 ILE A N 1
ATOM 995 C CA . ILE A 1 119 ? 7.139 6.249 12.370 1.00 89.31 119 ILE A CA 1
ATOM 996 C C . ILE A 1 119 ? 5.702 5.913 11.961 1.00 89.31 119 ILE A C 1
ATOM 998 O O . ILE A 1 119 ? 4.940 5.417 12.795 1.00 89.31 119 ILE A O 1
ATOM 1002 N N . ILE A 1 120 ? 5.336 6.124 10.694 1.00 90.12 120 ILE A N 1
ATOM 1003 C CA . ILE A 1 120 ? 3.996 5.791 10.186 1.00 90.12 120 ILE A CA 1
ATOM 1004 C C . ILE A 1 120 ? 3.716 4.295 10.348 1.00 90.12 120 ILE A C 1
ATOM 1006 O O . ILE A 1 120 ? 2.709 3.911 10.951 1.00 90.12 120 ILE A O 1
ATOM 1010 N N . GLY A 1 121 ? 4.632 3.447 9.873 1.00 89.50 121 GLY A N 1
ATOM 1011 C CA . GLY A 1 121 ? 4.513 1.995 9.971 1.00 89.50 121 GLY A CA 1
ATOM 1012 C C . GLY A 1 121 ? 4.384 1.524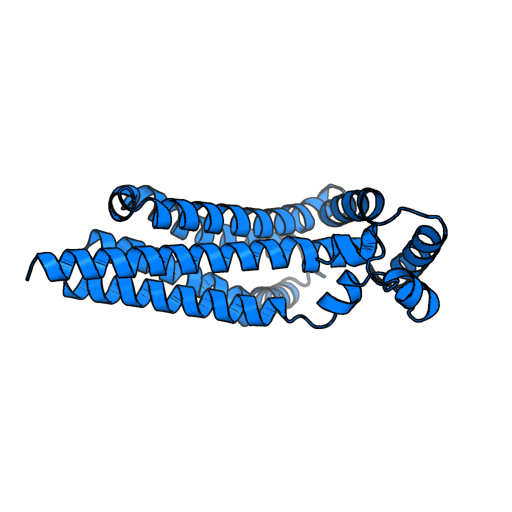 11.420 1.00 89.50 121 GLY A C 1
ATOM 1013 O O . GLY A 1 121 ? 3.522 0.703 11.731 1.00 89.50 121 GLY A O 1
ATOM 1014 N N . LEU A 1 122 ? 5.166 2.097 12.340 1.00 91.81 122 LEU A N 1
ATOM 1015 C CA . LEU A 1 122 ? 5.093 1.780 13.766 1.00 91.81 122 LEU A CA 1
ATOM 1016 C C . LEU A 1 122 ? 3.770 2.212 14.402 1.00 91.81 122 LEU A C 1
ATOM 1018 O O . LEU A 1 122 ? 3.254 1.466 15.231 1.00 91.81 122 LEU A O 1
ATOM 1022 N N . ILE A 1 123 ? 3.195 3.360 14.028 1.00 94.06 123 ILE A N 1
ATOM 1023 C CA . ILE A 1 123 ? 1.877 3.795 14.526 1.00 94.06 123 ILE A CA 1
ATOM 1024 C C . ILE A 1 123 ? 0.800 2.778 14.131 1.00 94.06 123 ILE A C 1
ATOM 1026 O O . ILE A 1 123 ? 0.015 2.344 14.982 1.00 94.06 123 ILE A O 1
ATOM 1030 N N . LEU A 1 124 ? 0.792 2.363 12.862 1.00 93.75 124 LEU A N 1
ATOM 1031 C CA . LEU A 1 124 ? -0.172 1.396 12.336 1.00 93.75 124 LEU A CA 1
ATOM 1032 C C . LEU A 1 124 ? 0.027 0.007 12.961 1.00 93.75 124 LEU A C 1
ATOM 1034 O O . LEU A 1 124 ? -0.925 -0.579 13.479 1.00 93.75 124 LEU A O 1
ATOM 1038 N N . LEU A 1 125 ? 1.264 -0.498 13.011 1.00 93.88 125 LEU A N 1
ATOM 1039 C CA . LEU A 1 125 ? 1.590 -1.773 13.662 1.00 93.88 125 LEU A CA 1
ATOM 1040 C C . LEU A 1 125 ? 1.230 -1.776 15.140 1.00 93.88 125 LEU A C 1
ATOM 1042 O O . LEU A 1 125 ? 0.659 -2.746 15.643 1.00 93.88 125 LEU A O 1
ATOM 1046 N N . PHE A 1 126 ? 1.544 -0.689 15.843 1.00 96.44 126 PHE A N 1
ATOM 1047 C CA . PHE A 1 126 ? 1.190 -0.533 17.242 1.00 96.44 126 PHE A CA 1
ATOM 1048 C C . PHE A 1 126 ? -0.326 -0.598 17.427 1.00 96.44 126 PHE A C 1
ATOM 1050 O O . PHE A 1 126 ? -0.790 -1.302 18.325 1.00 96.44 126 PHE A O 1
ATOM 1057 N N . ALA A 1 127 ? -1.105 0.071 16.571 1.00 96.69 127 ALA A N 1
ATOM 1058 C CA . ALA A 1 127 ? -2.561 0.011 16.619 1.00 96.69 127 ALA A CA 1
ATOM 1059 C C . ALA A 1 127 ? -3.076 -1.425 16.405 1.00 96.69 127 ALA A C 1
ATOM 1061 O O . ALA A 1 127 ? -3.850 -1.932 17.222 1.00 96.69 127 ALA A O 1
ATOM 1062 N N . ILE A 1 128 ? -2.589 -2.103 15.362 1.00 96.00 128 ILE A N 1
ATOM 1063 C CA . ILE A 1 128 ? -2.939 -3.489 15.016 1.00 96.00 128 ILE A CA 1
ATOM 1064 C C . ILE A 1 128 ? -2.628 -4.441 16.175 1.00 96.00 128 ILE A C 1
ATOM 1066 O O . ILE A 1 128 ? -3.495 -5.224 16.572 1.00 96.00 128 ILE A O 1
ATOM 1070 N N . TYR A 1 129 ? -1.425 -4.365 16.742 1.00 97.00 129 TYR A N 1
ATOM 1071 C CA . TYR A 1 129 ? -0.978 -5.256 17.810 1.00 97.00 129 TYR A CA 1
ATOM 1072 C C . TYR A 1 129 ? -1.682 -4.964 19.140 1.00 97.00 129 TYR A C 1
ATOM 1074 O O . TYR A 1 129 ? -2.260 -5.857 19.763 1.00 97.00 129 TYR A O 1
ATOM 1082 N N . LYS A 1 130 ? -1.674 -3.700 19.583 1.00 97.94 130 LYS A N 1
ATOM 1083 C CA . LYS A 1 130 ? -2.185 -3.310 20.904 1.00 97.94 130 LYS A CA 1
ATOM 1084 C C . LYS A 1 130 ? -3.695 -3.491 21.021 1.00 97.94 130 LYS A C 1
ATOM 1086 O O . LYS A 1 130 ? -4.174 -3.857 22.096 1.00 97.94 130 LYS A O 1
ATOM 1091 N N . TYR A 1 131 ? -4.433 -3.238 19.941 1.00 97.50 131 TYR A N 1
ATOM 1092 C CA . TYR A 1 131 ? -5.894 -3.298 19.914 1.00 97.50 131 TYR A CA 1
ATOM 1093 C C . TYR A 1 131 ? -6.424 -4.502 19.128 1.00 97.50 131 TYR A C 1
ATOM 1095 O O . TYR A 1 131 ? -7.552 -4.469 18.641 1.00 97.50 131 TYR A O 1
ATOM 1103 N N . TYR A 1 132 ? -5.663 -5.601 19.064 1.00 96.69 132 TYR A N 1
ATOM 1104 C CA . TYR A 1 132 ? -6.086 -6.851 18.418 1.00 96.69 132 TYR A CA 1
ATOM 1105 C C . TYR A 1 132 ? -7.485 -7.321 18.860 1.00 96.69 132 TYR A C 1
ATOM 1107 O O . TYR A 1 132 ? -8.268 -7.833 18.062 1.00 96.69 132 TYR A O 1
ATOM 1115 N N . SER A 1 133 ? -7.847 -7.095 20.128 1.00 96.62 133 SER A N 1
ATOM 1116 C CA . SER A 1 133 ? -9.162 -7.453 20.671 1.00 96.62 133 SER A CA 1
ATOM 1117 C C . SER A 1 133 ? -10.347 -6.737 20.013 1.00 96.62 133 SER A C 1
ATOM 1119 O O . SER A 1 133 ? -11.458 -7.248 20.118 1.00 96.62 133 SER A O 1
ATOM 1121 N N . VAL A 1 134 ? -10.130 -5.603 19.336 1.00 96.38 134 VAL A N 1
ATOM 1122 C CA . VAL A 1 134 ? -11.181 -4.843 18.641 1.00 96.38 134 VAL A CA 1
ATOM 1123 C C . VAL A 1 134 ? -11.678 -5.599 17.414 1.00 96.38 134 VAL A C 1
ATOM 1125 O O . VAL A 1 134 ? -12.882 -5.668 17.196 1.00 96.38 134 VAL A O 1
ATOM 1128 N N . TYR A 1 135 ? -10.776 -6.195 16.631 1.00 94.81 135 TYR A N 1
ATOM 1129 C CA . TYR A 1 135 ? -11.114 -6.804 15.340 1.00 94.81 135 TYR A CA 1
ATOM 1130 C C . TYR A 1 135 ? -10.927 -8.331 15.291 1.00 94.81 135 TYR A C 1
ATOM 1132 O O . TYR A 1 135 ? -11.278 -8.948 14.286 1.00 94.81 135 TYR A O 1
ATOM 1140 N N . LYS A 1 136 ? -10.411 -8.971 16.354 1.00 95.50 136 LYS A N 1
ATOM 1141 C CA . LYS A 1 136 ? -10.095 -10.418 16.377 1.00 95.50 136 LYS A CA 1
ATOM 1142 C C . LYS A 1 136 ? -11.254 -11.334 15.960 1.00 95.50 136 LYS A C 1
ATOM 1144 O O . LYS A 1 136 ? -11.010 -12.356 15.314 1.00 95.50 136 LYS A O 1
ATOM 1149 N N . ASP A 1 137 ? -12.481 -10.948 16.305 1.00 94.25 137 ASP A N 1
ATOM 1150 C CA . ASP A 1 137 ? -13.694 -11.742 16.085 1.00 94.25 137 ASP A CA 1
ATOM 1151 C C . ASP A 1 137 ? -14.309 -11.473 14.694 1.00 94.25 137 ASP A C 1
ATOM 1153 O O . ASP A 1 137 ? -15.193 -12.198 14.243 1.00 94.25 137 ASP A O 1
ATOM 1157 N N . TYR A 1 138 ? -13.800 -10.474 13.964 1.00 95.31 138 TYR A N 1
ATOM 1158 C CA . TYR A 1 138 ? -14.274 -10.080 12.639 1.00 95.31 138 TYR A CA 1
ATOM 1159 C C . TYR A 1 138 ? -13.358 -10.676 11.563 1.00 95.31 138 TYR A C 1
ATOM 1161 O O . TYR A 1 138 ? -12.375 -10.067 11.136 1.00 95.31 138 TYR A O 1
ATOM 1169 N N . LYS A 1 139 ? -13.676 -11.901 11.117 1.00 95.44 139 LYS A N 1
ATOM 1170 C CA . LYS A 1 139 ? -12.844 -12.682 10.178 1.00 95.44 139 LYS A CA 1
ATOM 1171 C C . LYS A 1 139 ? -12.454 -11.898 8.918 1.00 95.44 139 LYS A C 1
ATOM 1173 O O . LYS A 1 139 ? -11.279 -11.894 8.560 1.00 95.44 139 LYS A O 1
ATOM 1178 N N . ASN A 1 140 ? -13.418 -11.234 8.278 1.00 96.56 140 ASN A N 1
ATOM 1179 C CA . ASN A 1 140 ? -13.183 -10.497 7.034 1.00 96.56 140 ASN A CA 1
ATOM 1180 C C . ASN A 1 140 ? -12.353 -9.235 7.276 1.00 96.56 140 ASN A C 1
ATOM 1182 O O . ASN A 1 140 ? -11.366 -9.033 6.581 1.00 96.56 140 ASN A O 1
ATOM 1186 N N . THR A 1 141 ? -12.672 -8.443 8.306 1.00 96.75 141 THR A N 1
ATOM 1187 C CA . THR A 1 141 ? -11.853 -7.291 8.721 1.00 96.75 141 THR A CA 1
ATOM 1188 C C . THR A 1 141 ? -10.402 -7.704 8.931 1.00 96.75 141 THR A C 1
ATOM 1190 O O . THR A 1 141 ? -9.504 -7.095 8.367 1.00 96.75 141 THR A O 1
ATOM 1193 N N . LYS A 1 142 ? -10.155 -8.795 9.664 1.00 96.25 142 LYS A N 1
ATOM 1194 C CA . LYS A 1 142 ? -8.797 -9.302 9.891 1.00 96.25 142 LYS A CA 1
ATOM 1195 C C . LYS A 1 142 ? -8.090 -9.706 8.594 1.00 96.25 142 LYS A C 1
ATOM 1197 O O . LYS A 1 142 ? -6.923 -9.370 8.422 1.00 96.25 142 LYS A O 1
ATOM 1202 N N . LEU A 1 143 ? -8.779 -10.423 7.702 1.00 96.81 143 LEU A N 1
ATOM 1203 C CA . LEU A 1 143 ? -8.224 -10.836 6.410 1.00 96.81 143 LEU A CA 1
ATOM 1204 C C . LEU A 1 143 ? -7.814 -9.618 5.577 1.00 96.81 143 LEU A C 1
ATOM 1206 O O . LEU A 1 143 ? -6.668 -9.528 5.152 1.00 96.81 143 LEU A O 1
ATOM 1210 N N . TYR A 1 144 ? -8.731 -8.672 5.386 1.00 97.81 144 TYR A N 1
ATOM 1211 C CA . TYR A 1 144 ? -8.497 -7.494 4.557 1.00 97.81 144 TYR A CA 1
ATOM 1212 C C . TYR A 1 144 ? -7.504 -6.511 5.183 1.00 97.81 144 TYR A C 1
ATOM 1214 O O . TYR A 1 144 ? -6.706 -5.927 4.462 1.00 97.81 144 TYR A O 1
ATOM 1222 N N . LEU A 1 145 ? -7.482 -6.382 6.515 1.00 96.50 145 LEU A N 1
ATOM 1223 C CA . LEU A 1 145 ? -6.458 -5.615 7.227 1.00 96.50 145 LEU A CA 1
ATOM 1224 C C . LEU A 1 145 ? -5.067 -6.222 7.013 1.00 96.50 145 LEU A C 1
ATOM 1226 O O . LEU A 1 145 ? -4.114 -5.493 6.761 1.00 96.50 145 LEU A O 1
ATOM 1230 N N . GLY A 1 146 ? -4.962 -7.553 7.090 1.00 95.81 146 GLY A N 1
ATOM 1231 C CA . GLY A 1 146 ? -3.719 -8.275 6.833 1.00 95.81 146 GLY A CA 1
ATOM 1232 C C . GLY A 1 146 ? -3.248 -8.127 5.388 1.00 95.81 146 GLY A C 1
ATOM 1233 O O . GLY A 1 146 ? -2.090 -7.795 5.169 1.00 95.81 146 GLY A O 1
ATOM 1234 N N . LEU A 1 147 ? -4.145 -8.313 4.413 1.00 95.31 147 LEU A N 1
ATOM 1235 C CA . LEU A 1 147 ? -3.837 -8.091 2.996 1.00 95.31 147 LEU A CA 1
ATOM 1236 C C . LEU A 1 147 ? -3.409 -6.647 2.741 1.00 95.31 147 LEU A C 1
ATOM 1238 O O . LEU A 1 147 ? -2.382 -6.430 2.111 1.00 95.31 147 LEU A O 1
ATOM 1242 N N . GLY A 1 148 ? -4.156 -5.683 3.285 1.00 94.56 148 GLY A N 1
ATOM 1243 C CA . GLY A 1 148 ? -3.848 -4.264 3.170 1.00 94.56 148 GLY A CA 1
ATOM 1244 C C . GLY A 1 148 ? -2.441 -3.950 3.666 1.00 94.56 148 GLY A C 1
ATOM 1245 O O . GLY A 1 148 ? -1.636 -3.385 2.937 1.00 94.56 148 GLY A O 1
ATOM 1246 N N . TYR A 1 149 ? -2.115 -4.406 4.877 1.00 91.94 149 TYR A N 1
ATOM 1247 C CA . TYR A 1 149 ? -0.802 -4.193 5.478 1.00 91.94 149 TYR A CA 1
ATOM 1248 C C . TYR A 1 149 ? 0.332 -4.893 4.712 1.00 91.94 149 TYR A C 1
ATOM 1250 O O . TYR A 1 149 ? 1.399 -4.315 4.526 1.00 91.94 149 TYR A O 1
ATOM 1258 N N . VAL A 1 150 ? 0.119 -6.134 4.261 1.00 93.81 150 VAL A N 1
ATOM 1259 C CA . VAL A 1 150 ? 1.135 -6.897 3.521 1.00 93.81 150 VAL A CA 1
ATOM 1260 C C . VAL A 1 150 ? 1.407 -6.270 2.160 1.00 93.81 150 VAL A C 1
ATOM 1262 O O . VAL A 1 150 ? 2.567 -6.060 1.833 1.00 93.81 150 VAL A O 1
ATOM 1265 N N . PHE A 1 151 ? 0.375 -5.954 1.377 1.00 94.69 151 PHE A N 1
ATOM 1266 C CA . PHE A 1 151 ? 0.569 -5.391 0.043 1.00 94.69 151 PHE A CA 1
ATOM 1267 C C . PHE A 1 151 ? 1.204 -4.002 0.096 1.00 94.69 151 PHE A C 1
ATOM 1269 O O . PHE A 1 151 ? 2.210 -3.784 -0.574 1.00 94.69 151 PHE A O 1
ATOM 1276 N N . TYR A 1 152 ? 0.715 -3.120 0.973 1.00 89.69 152 TYR A N 1
ATOM 1277 C CA . TYR A 1 152 ? 1.318 -1.797 1.148 1.00 89.69 152 TYR A CA 1
ATOM 1278 C C . TYR A 1 152 ? 2.760 -1.899 1.661 1.00 89.69 152 TYR A C 1
ATOM 1280 O O . TYR A 1 152 ? 3.664 -1.238 1.163 1.00 89.69 152 TYR A O 1
ATOM 1288 N N . GLY A 1 153 ? 3.001 -2.786 2.633 1.00 88.88 153 GLY A N 1
ATOM 1289 C CA . GLY A 1 153 ? 4.340 -3.033 3.155 1.00 88.88 153 GLY A CA 1
ATOM 1290 C C . GLY A 1 153 ? 5.302 -3.568 2.094 1.00 88.88 153 GLY A C 1
ATOM 1291 O O . GLY A 1 153 ? 6.475 -3.203 2.117 1.00 88.88 153 GLY A O 1
ATOM 1292 N N . LEU A 1 154 ? 4.830 -4.405 1.164 1.00 89.62 154 LEU A N 1
ATOM 1293 C CA . LEU A 1 154 ? 5.628 -4.898 0.040 1.00 89.62 154 LEU A CA 1
ATOM 1294 C C . LEU A 1 154 ? 5.958 -3.791 -0.968 1.00 89.62 154 LEU A C 1
ATOM 1296 O O . LEU A 1 154 ? 7.110 -3.741 -1.388 1.00 89.62 154 LEU A O 1
ATOM 1300 N N . GLY A 1 155 ? 5.003 -2.915 -1.307 1.00 85.94 155 GLY A N 1
ATOM 1301 C CA . GLY A 1 155 ? 5.240 -1.749 -2.174 1.00 85.94 155 GLY A CA 1
ATOM 1302 C C . GLY A 1 155 ? 6.337 -0.847 -1.605 1.00 85.94 155 GLY A C 1
ATOM 1303 O O . GLY A 1 155 ? 7.426 -0.753 -2.170 1.00 85.94 155 GLY A O 1
ATOM 1304 N N . VAL A 1 156 ? 6.130 -0.356 -0.378 1.00 81.25 156 VAL A N 1
ATOM 1305 C CA . VAL A 1 156 ? 7.100 0.498 0.331 1.00 81.25 156 VAL A CA 1
ATOM 1306 C C . VAL A 1 156 ? 8.459 -0.189 0.502 1.00 81.25 156 VAL A C 1
ATOM 1308 O O . VAL A 1 156 ? 9.508 0.435 0.340 1.00 81.25 156 VAL A O 1
ATOM 1311 N N . SER A 1 157 ? 8.481 -1.490 0.820 1.00 81.81 157 SER A N 1
ATOM 1312 C CA . SER A 1 157 ? 9.744 -2.227 0.978 1.00 81.81 157 SER A CA 1
ATOM 1313 C C . SER A 1 157 ? 10.497 -2.386 -0.342 1.00 81.81 157 SER A C 1
ATOM 1315 O O . SER A 1 157 ? 11.726 -2.337 -0.336 1.00 81.81 157 SER A O 1
ATOM 1317 N N . ALA A 1 158 ? 9.796 -2.584 -1.462 1.00 80.56 158 ALA A N 1
ATOM 1318 C CA . ALA A 1 158 ? 10.414 -2.676 -2.781 1.00 80.56 158 ALA A CA 1
ATOM 1319 C C . ALA A 1 158 ? 11.068 -1.343 -3.166 1.00 80.56 158 ALA A C 1
ATOM 1321 O O . ALA A 1 158 ? 12.258 -1.327 -3.495 1.00 80.56 158 ALA A O 1
ATOM 1322 N N . SER A 1 159 ? 10.330 -0.243 -3.001 1.00 73.56 159 SER A N 1
ATOM 1323 C CA . SER A 1 159 ? 10.810 1.132 -3.180 1.00 73.56 159 SER A CA 1
ATOM 1324 C C . SER A 1 159 ? 12.051 1.425 -2.328 1.00 73.56 159 SER A C 1
ATOM 1326 O O . SER A 1 159 ? 13.088 1.914 -2.797 1.00 73.56 159 SER A O 1
ATOM 1328 N N . PHE A 1 160 ? 11.998 1.024 -1.053 1.00 74.75 160 PHE A N 1
ATOM 1329 C CA . PHE A 1 160 ? 13.090 1.195 -0.100 1.00 74.75 160 PHE A CA 1
ATOM 1330 C C . PHE A 1 160 ? 14.345 0.404 -0.484 1.00 74.75 160 PHE A C 1
ATOM 1332 O O . PHE A 1 160 ? 15.444 0.959 -0.531 1.00 74.75 160 PHE A O 1
ATOM 1339 N N . VAL A 1 161 ? 14.209 -0.897 -0.757 1.00 73.50 161 VAL A N 1
ATOM 1340 C CA . VAL A 1 161 ? 15.349 -1.744 -1.142 1.00 73.50 161 VAL A CA 1
ATOM 1341 C C . VAL A 1 161 ? 15.988 -1.223 -2.432 1.00 73.50 161 VAL A C 1
ATOM 1343 O O . VAL A 1 161 ? 17.210 -1.272 -2.583 1.00 73.50 161 VAL A O 1
ATOM 1346 N N . GLY A 1 162 ? 15.177 -0.672 -3.334 1.00 68.00 162 GLY A N 1
ATOM 1347 C CA . GLY A 1 162 ? 15.637 -0.029 -4.553 1.00 68.00 162 GLY A CA 1
ATOM 1348 C C . GLY A 1 162 ? 16.511 1.200 -4.330 1.00 68.00 162 GLY A C 1
ATOM 1349 O O . GLY A 1 162 ? 17.600 1.302 -4.897 1.00 68.00 162 GLY A O 1
ATOM 1350 N N . SER A 1 163 ? 16.045 2.118 -3.487 1.00 66.06 163 SER A N 1
ATOM 1351 C CA . SER A 1 163 ? 16.674 3.423 -3.263 1.00 66.06 163 SER A CA 1
ATOM 1352 C C . SER A 1 163 ? 17.842 3.376 -2.271 1.00 66.06 163 SER A C 1
ATOM 1354 O O . SER A 1 163 ? 18.888 3.980 -2.514 1.00 66.06 163 SER A O 1
ATOM 1356 N N . ALA A 1 164 ? 17.714 2.632 -1.172 1.00 68.75 164 ALA A N 1
ATOM 1357 C CA . ALA A 1 164 ? 18.660 2.687 -0.057 1.00 68.75 164 ALA A CA 1
ATOM 1358 C C . ALA A 1 164 ? 19.982 1.953 -0.313 1.00 68.75 164 ALA A C 1
ATOM 1360 O O . ALA A 1 164 ? 21.022 2.341 0.223 1.00 68.75 164 ALA A O 1
ATOM 1361 N N . PHE A 1 165 ? 19.965 0.897 -1.131 1.00 70.50 165 PHE A N 1
ATOM 1362 C CA . PHE A 1 165 ? 21.160 0.097 -1.408 1.00 70.50 165 PHE A CA 1
ATOM 1363 C C . PHE A 1 165 ? 21.931 0.550 -2.645 1.00 70.50 165 PHE A C 1
ATOM 1365 O O . PHE A 1 165 ? 23.095 0.178 -2.784 1.00 70.50 165 PHE A O 1
ATOM 1372 N N . ASN A 1 166 ? 21.337 1.378 -3.509 1.00 70.69 166 ASN A N 1
ATOM 1373 C CA . ASN A 1 166 ? 21.995 1.856 -4.725 1.00 70.69 166 ASN A CA 1
ATOM 1374 C C . ASN A 1 166 ? 23.347 2.559 -4.439 1.00 70.69 166 ASN A C 1
ATOM 1376 O O . ASN A 1 166 ? 24.349 2.177 -5.048 1.00 70.69 166 ASN A O 1
ATOM 1380 N N . PRO A 1 167 ? 23.465 3.460 -3.435 1.00 66.44 167 PRO A N 1
ATOM 1381 C CA . PRO A 1 167 ? 24.746 4.093 -3.098 1.00 66.44 167 PRO A CA 1
ATOM 1382 C C . PRO A 1 167 ? 25.816 3.126 -2.566 1.00 66.44 167 PRO A C 1
ATOM 1384 O O . PRO A 1 167 ? 27.003 3.429 -2.633 1.00 66.44 167 PRO A O 1
ATOM 1387 N N . ILE A 1 168 ? 25.406 1.981 -2.008 1.00 73.31 168 ILE A N 1
ATOM 1388 C CA . ILE A 1 168 ? 26.302 0.997 -1.378 1.00 73.31 168 ILE A CA 1
ATOM 1389 C C . ILE A 1 168 ? 26.741 -0.065 -2.391 1.00 73.31 168 ILE A C 1
ATOM 1391 O O . ILE A 1 168 ? 27.900 -0.472 -2.406 1.00 73.31 168 ILE A O 1
ATOM 1395 N N . LEU A 1 169 ? 25.810 -0.533 -3.222 1.00 75.12 169 LEU A N 1
ATOM 1396 C CA . LEU A 1 169 ? 26.029 -1.619 -4.174 1.00 75.12 169 LEU A CA 1
ATOM 1397 C C . LEU A 1 169 ? 26.532 -1.126 -5.537 1.00 75.12 169 LEU A C 1
ATOM 1399 O O . LEU A 1 169 ? 27.047 -1.928 -6.314 1.00 75.12 169 LEU A O 1
ATOM 1403 N N . GLY A 1 170 ? 26.388 0.170 -5.835 1.00 74.12 170 GLY A N 1
ATOM 1404 C CA . GLY A 1 170 ? 26.742 0.750 -7.132 1.00 74.12 170 GLY A CA 1
ATOM 1405 C C . GLY A 1 170 ? 25.802 0.336 -8.269 1.00 74.12 170 GLY A C 1
ATOM 1406 O O . GLY A 1 170 ? 26.147 0.497 -9.437 1.00 74.12 170 GLY A O 1
ATOM 1407 N N . PHE A 1 171 ? 24.641 -0.237 -7.94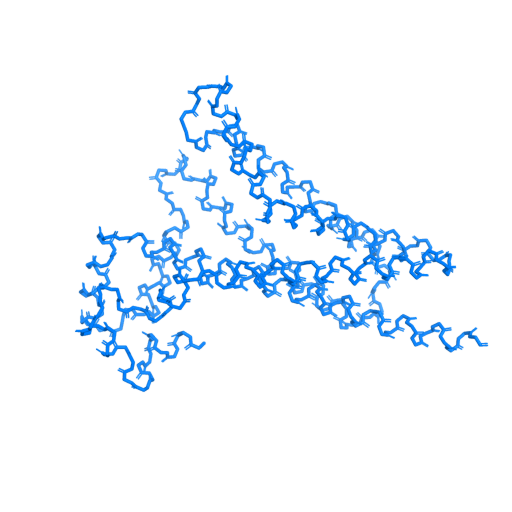3 1.00 73.75 171 PHE A N 1
ATOM 1408 C CA . PHE A 1 171 ? 23.583 -0.580 -8.890 1.00 73.75 171 PHE A CA 1
ATOM 1409 C C . PHE A 1 171 ? 22.207 -0.551 -8.213 1.00 73.75 171 PHE A C 1
ATOM 1411 O O . PHE A 1 171 ? 22.084 -0.810 -7.013 1.00 73.75 171 PHE A O 1
ATOM 1418 N N . SER A 1 172 ? 21.156 -0.327 -9.006 1.00 80.31 172 SER A N 1
ATOM 1419 C CA . SER A 1 172 ? 19.769 -0.372 -8.541 1.00 80.31 172 SER A CA 1
ATOM 1420 C C . SER A 1 172 ? 19.274 -1.818 -8.425 1.00 80.31 172 SER A C 1
ATOM 1422 O O . SER A 1 172 ? 19.128 -2.534 -9.419 1.00 80.31 172 SER A O 1
ATOM 1424 N N . VAL A 1 173 ? 19.017 -2.276 -7.195 1.00 80.00 173 VAL A N 1
ATOM 1425 C CA . VAL A 1 173 ? 18.394 -3.592 -6.944 1.00 80.00 173 VAL A CA 1
ATOM 1426 C C . VAL A 1 173 ? 16.998 -3.644 -7.567 1.00 80.00 173 VAL A C 1
ATOM 1428 O O . VAL A 1 173 ? 16.606 -4.671 -8.116 1.00 80.00 173 VAL A O 1
ATOM 1431 N N . TYR A 1 174 ? 16.292 -2.515 -7.530 1.00 81.69 174 TYR A N 1
ATOM 1432 C CA . TYR A 1 174 ? 14.968 -2.328 -8.115 1.00 81.69 174 TYR A CA 1
ATOM 1433 C C . TYR A 1 174 ? 14.961 -2.642 -9.608 1.00 81.69 174 TYR A C 1
ATOM 1435 O O . TYR A 1 174 ? 14.217 -3.502 -10.066 1.00 81.69 174 TYR A O 1
ATOM 1443 N N . GLU A 1 175 ? 15.878 -2.024 -10.354 1.00 82.69 175 GLU A N 1
ATOM 1444 C CA . GLU A 1 175 ? 16.004 -2.237 -11.795 1.00 82.69 175 GLU A CA 1
ATOM 1445 C C . GLU A 1 175 ? 16.394 -3.674 -12.117 1.00 82.69 175 GLU A C 1
ATOM 1447 O O . GLU A 1 175 ? 15.848 -4.248 -13.050 1.00 82.69 175 GLU A O 1
ATOM 1452 N N . ARG A 1 176 ? 17.288 -4.295 -11.335 1.00 84.31 176 ARG A N 1
ATOM 1453 C CA . ARG A 1 176 ? 17.660 -5.704 -11.549 1.00 84.31 176 ARG A CA 1
ATOM 1454 C C . ARG A 1 176 ? 16.477 -6.650 -11.383 1.00 84.31 176 ARG A C 1
ATOM 1456 O O . ARG A 1 176 ? 16.363 -7.609 -12.140 1.00 84.31 176 ARG A O 1
ATOM 1463 N N . ILE A 1 177 ? 15.615 -6.402 -10.401 1.00 84.56 177 ILE A N 1
ATOM 1464 C CA . ILE A 1 177 ? 14.383 -7.176 -10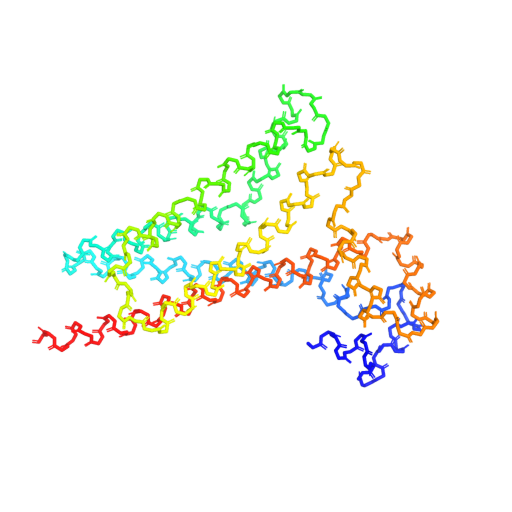.233 1.00 84.56 177 ILE A CA 1
ATOM 1465 C C . ILE A 1 177 ? 13.454 -6.931 -11.429 1.00 84.56 177 ILE A C 1
ATOM 1467 O O . ILE A 1 177 ? 12.925 -7.894 -11.983 1.00 84.56 177 ILE A O 1
ATOM 1471 N N . GLY A 1 178 ? 13.335 -5.678 -11.880 1.00 84.88 178 GLY A N 1
ATOM 1472 C CA . GLY A 1 178 ? 12.604 -5.314 -13.095 1.00 84.88 178 GLY A CA 1
ATOM 1473 C C . GLY A 1 178 ? 13.091 -6.073 -14.327 1.00 84.88 178 GLY A C 1
ATOM 1474 O O . GLY A 1 178 ? 12.282 -6.704 -14.995 1.00 84.88 178 GLY A O 1
ATOM 1475 N N . VAL A 1 179 ? 14.407 -6.116 -14.559 1.00 86.06 179 VAL A N 1
ATOM 1476 C CA . VAL A 1 179 ? 15.036 -6.890 -15.642 1.00 86.06 179 VAL A CA 1
ATOM 1477 C C . VAL A 1 179 ? 14.626 -8.358 -15.559 1.00 86.06 179 VAL A C 1
ATOM 1479 O O . VAL A 1 179 ? 14.139 -8.913 -16.537 1.00 86.06 179 VAL A O 1
ATOM 1482 N N . ILE A 1 180 ? 14.741 -8.985 -14.381 1.00 86.38 180 ILE A N 1
ATOM 1483 C CA . ILE A 1 180 ? 14.368 -10.396 -14.202 1.00 86.38 180 ILE A CA 1
ATOM 1484 C C . ILE A 1 180 ? 12.897 -10.621 -14.565 1.00 86.38 180 ILE A C 1
ATOM 1486 O O . ILE A 1 180 ? 12.584 -11.590 -15.255 1.00 86.38 180 ILE A O 1
ATOM 1490 N N . PHE A 1 181 ? 11.985 -9.758 -14.118 1.00 84.94 181 PHE A N 1
ATOM 1491 C CA . PHE A 1 181 ? 10.574 -9.901 -14.467 1.00 84.94 181 PHE A CA 1
ATOM 1492 C C . PHE A 1 181 ? 10.329 -9.665 -15.953 1.00 84.94 181 PHE A C 1
ATOM 1494 O O . PHE A 1 181 ? 9.659 -10.481 -16.584 1.00 84.94 181 PHE A O 1
ATOM 1501 N N . VAL A 1 182 ? 10.884 -8.599 -16.526 1.00 83.25 182 VAL A N 1
ATOM 1502 C CA . VAL A 1 182 ? 10.627 -8.240 -17.919 1.00 83.25 182 VAL A CA 1
ATOM 1503 C C . VAL A 1 182 ? 11.178 -9.296 -18.875 1.00 83.25 182 VAL A C 1
ATOM 1505 O O . VAL A 1 182 ? 10.440 -9.780 -19.738 1.00 83.25 182 VAL A O 1
ATOM 1508 N N . GLU A 1 183 ? 12.419 -9.733 -18.658 1.00 85.12 183 GLU A N 1
ATOM 1509 C CA . GLU A 1 183 ? 13.077 -10.763 -19.465 1.00 85.12 183 GLU A CA 1
ATOM 1510 C C . GLU A 1 183 ? 12.355 -12.112 -19.394 1.00 85.12 183 GLU A C 1
ATOM 1512 O O . GLU A 1 183 ? 12.135 -12.743 -20.423 1.00 85.12 183 GLU A O 1
ATOM 1517 N N . ASN A 1 184 ? 11.931 -12.555 -18.206 1.00 83.69 184 ASN A N 1
ATOM 1518 C CA . ASN A 1 184 ? 11.317 -13.881 -18.064 1.00 83.69 184 ASN A CA 1
ATOM 1519 C C . ASN A 1 184 ? 9.830 -13.921 -18.435 1.00 83.69 184 ASN A C 1
ATOM 1521 O O . ASN A 1 184 ? 9.306 -14.992 -18.748 1.00 83.69 184 ASN A O 1
ATOM 1525 N N . ILE A 1 185 ? 9.125 -12.791 -18.346 1.00 80.38 185 ILE A N 1
ATOM 1526 C CA . ILE A 1 185 ? 7.673 -12.748 -18.544 1.00 80.38 185 ILE A CA 1
ATOM 1527 C C . ILE A 1 185 ? 7.309 -12.292 -19.954 1.00 80.38 185 ILE A C 1
ATOM 1529 O O . ILE A 1 185 ? 6.401 -12.880 -20.546 1.00 80.38 185 ILE A O 1
ATOM 1533 N N . PHE A 1 186 ? 7.973 -11.262 -20.484 1.00 78.31 186 PHE A N 1
ATOM 1534 C CA . PHE A 1 186 ? 7.535 -10.598 -21.715 1.00 78.31 186 PHE A CA 1
ATOM 1535 C C . PHE A 1 186 ? 8.437 -10.867 -22.921 1.00 78.31 186 PHE A C 1
ATOM 1537 O O . PHE A 1 186 ? 7.940 -10.859 -24.047 1.00 78.31 186 PHE A O 1
ATOM 1544 N N . LEU A 1 187 ? 9.728 -11.152 -22.727 1.00 81.69 187 LEU A N 1
ATOM 1545 C CA . LEU A 1 187 ? 10.646 -11.413 -23.843 1.00 81.69 187 LEU A CA 1
ATOM 1546 C C . LEU A 1 187 ? 10.515 -12.857 -24.343 1.00 81.69 187 LEU A C 1
ATOM 1548 O O . LEU A 1 187 ? 11.281 -13.746 -23.980 1.00 81.69 187 LEU A O 1
ATOM 1552 N N . ASN A 1 188 ? 9.508 -13.100 -25.182 1.00 79.44 188 ASN A N 1
ATOM 1553 C CA . ASN A 1 188 ? 9.170 -14.442 -25.667 1.00 79.44 188 ASN A CA 1
ATOM 1554 C C . ASN A 1 188 ? 9.574 -14.711 -27.134 1.00 79.44 188 ASN A C 1
ATOM 1556 O O . ASN A 1 188 ? 9.478 -15.853 -27.588 1.00 79.44 188 ASN A O 1
ATOM 1560 N N . ASN A 1 189 ? 10.017 -13.691 -27.880 1.00 81.88 189 ASN A N 1
ATOM 1561 C CA . ASN A 1 189 ? 10.469 -13.808 -29.267 1.00 81.88 189 ASN A CA 1
ATOM 1562 C C . ASN A 1 189 ? 11.500 -12.719 -29.631 1.00 81.88 189 ASN A C 1
ATOM 1564 O O . ASN A 1 189 ? 11.639 -11.722 -28.923 1.00 81.88 189 ASN A O 1
ATOM 1568 N N . GLN A 1 190 ? 12.210 -12.907 -30.750 1.00 82.38 190 GLN A N 1
ATOM 1569 C CA . GLN A 1 190 ? 13.301 -12.013 -31.160 1.00 82.38 190 GLN A CA 1
ATOM 1570 C C . GLN A 1 190 ? 12.834 -10.585 -31.475 1.00 82.38 190 GLN A C 1
ATOM 1572 O O . GLN A 1 190 ? 13.513 -9.638 -31.104 1.00 82.38 190 GLN A O 1
ATOM 1577 N N . GLN A 1 191 ? 11.662 -10.414 -32.093 1.00 80.31 191 GLN A N 1
ATOM 1578 C CA . GLN A 1 191 ? 11.139 -9.084 -32.431 1.00 80.31 191 GLN A CA 1
ATOM 1579 C C . GLN A 1 191 ? 10.866 -8.239 -31.179 1.00 80.31 191 GLN A C 1
ATOM 1581 O O . GLN A 1 191 ? 11.159 -7.047 -31.160 1.00 80.31 191 GLN A O 1
ATOM 1586 N N . ILE A 1 192 ? 10.349 -8.857 -30.113 1.00 78.25 192 ILE A N 1
ATOM 1587 C CA . ILE A 1 192 ? 10.122 -8.187 -28.826 1.00 78.25 192 ILE A CA 1
ATOM 1588 C C . ILE A 1 192 ? 11.446 -7.885 -28.130 1.00 78.25 192 ILE A C 1
ATOM 1590 O O . ILE A 1 192 ? 11.570 -6.832 -27.517 1.00 78.25 192 ILE A O 1
ATOM 1594 N N . ILE A 1 193 ? 12.431 -8.784 -28.220 1.00 83.56 193 ILE A N 1
ATOM 1595 C CA . ILE A 1 193 ? 13.771 -8.549 -27.666 1.00 83.56 193 ILE A CA 1
ATOM 1596 C C . ILE A 1 193 ? 14.405 -7.324 -28.329 1.00 83.56 193 ILE A C 1
ATOM 1598 O O . ILE A 1 193 ? 14.881 -6.435 -27.627 1.00 83.56 193 ILE A O 1
ATOM 1602 N N . ASP A 1 194 ? 14.358 -7.241 -29.658 1.00 81.75 194 ASP A N 1
ATOM 1603 C CA . ASP A 1 194 ? 14.935 -6.124 -30.409 1.00 81.75 194 ASP A CA 1
ATOM 1604 C C . ASP A 1 194 ? 14.242 -4.797 -30.049 1.00 81.75 194 ASP A C 1
ATOM 1606 O O . ASP A 1 194 ? 14.904 -3.791 -29.792 1.00 81.75 194 ASP A O 1
ATOM 1610 N N . ALA A 1 195 ? 12.909 -4.808 -29.948 1.00 78.62 195 ALA A N 1
ATOM 1611 C CA . ALA A 1 195 ? 12.129 -3.637 -29.558 1.00 78.62 195 ALA A CA 1
ATOM 1612 C C . ALA A 1 195 ? 12.316 -3.258 -28.071 1.00 78.62 195 ALA A C 1
ATOM 1614 O O . ALA A 1 195 ? 12.335 -2.077 -27.732 1.00 78.62 195 ALA A O 1
ATOM 1615 N N . TYR A 1 196 ? 12.518 -4.234 -27.181 1.00 81.81 196 TYR A N 1
ATOM 1616 C CA . TYR A 1 196 ? 12.886 -3.992 -25.785 1.00 81.81 196 TYR A CA 1
ATOM 1617 C C . TYR A 1 196 ? 14.254 -3.319 -25.679 1.00 81.81 196 TYR A C 1
ATOM 1619 O O . TYR A 1 196 ? 14.366 -2.320 -24.976 1.00 81.81 196 TYR A O 1
ATOM 1627 N N . ILE A 1 197 ? 15.275 -3.805 -26.394 1.00 83.12 197 ILE A N 1
ATOM 1628 C CA . ILE A 1 197 ? 16.622 -3.207 -26.384 1.00 83.12 197 ILE A CA 1
ATOM 1629 C C . ILE A 1 197 ? 16.544 -1.730 -26.785 1.00 83.12 197 ILE A C 1
ATOM 1631 O O . ILE A 1 197 ? 16.988 -0.869 -26.027 1.00 83.12 197 ILE A O 1
ATOM 1635 N N . LEU A 1 198 ? 15.890 -1.440 -27.913 1.00 80.06 198 LEU A N 1
ATOM 1636 C CA . LEU A 1 198 ? 15.670 -0.081 -28.418 1.00 80.06 198 LEU A CA 1
ATOM 1637 C C . LEU A 1 198 ? 14.995 0.825 -27.386 1.00 80.06 198 LEU A C 1
ATOM 1639 O O . LEU A 1 198 ? 15.421 1.954 -27.152 1.00 80.06 198 LEU A O 1
ATOM 1643 N N . ALA A 1 199 ? 13.951 0.322 -26.739 1.00 78.81 199 ALA A N 1
ATOM 1644 C CA . ALA A 1 199 ? 13.194 1.115 -25.794 1.00 78.81 199 ALA A CA 1
ATOM 1645 C C . ALA A 1 199 ? 13.936 1.276 -24.442 1.00 78.81 199 ALA A C 1
ATOM 1647 O O . ALA A 1 199 ? 13.784 2.305 -23.781 1.00 78.81 199 ALA A O 1
ATOM 1648 N N . THR A 1 200 ? 14.818 0.336 -24.068 1.00 81.12 200 THR A N 1
ATOM 1649 C CA . THR A 1 200 ? 15.692 0.451 -22.880 1.00 81.12 200 THR A CA 1
ATOM 1650 C C . THR A 1 200 ? 16.811 1.483 -23.085 1.00 81.12 200 THR A C 1
ATOM 1652 O O . THR A 1 200 ? 17.260 2.107 -22.125 1.00 81.12 200 THR A O 1
ATOM 1655 N N . GLU A 1 201 ? 17.253 1.700 -24.330 1.00 80.38 201 GLU A N 1
ATOM 1656 C CA . GLU A 1 201 ? 18.204 2.770 -24.681 1.00 80.38 201 GLU A CA 1
ATOM 1657 C C . GLU A 1 201 ? 17.582 4.170 -24.554 1.00 80.38 201 GLU A C 1
ATOM 1659 O O . GLU A 1 201 ? 18.284 5.143 -24.275 1.00 80.38 201 GLU A O 1
ATOM 1664 N N . GLN A 1 202 ? 16.265 4.279 -24.743 1.00 76.50 202 GLN A N 1
ATOM 1665 C CA . GLN A 1 202 ? 15.531 5.546 -24.713 1.00 76.50 202 GLN A CA 1
ATOM 1666 C C . GLN A 1 202 ? 14.939 5.870 -23.337 1.00 76.50 202 GLN A C 1
ATOM 1668 O O . GLN A 1 202 ? 14.778 7.039 -22.988 1.00 76.50 202 GLN A O 1
ATOM 1673 N N . THR A 1 203 ? 14.556 4.859 -22.557 1.00 76.88 203 THR A N 1
ATOM 1674 C CA . THR A 1 203 ? 13.910 5.016 -21.248 1.00 76.88 203 THR A CA 1
ATOM 1675 C C . THR A 1 203 ? 14.264 3.845 -20.339 1.00 76.88 203 THR A C 1
ATOM 1677 O O . THR A 1 203 ? 14.462 2.720 -20.782 1.00 76.88 203 THR A O 1
ATOM 1680 N N . ASN A 1 204 ? 14.291 4.077 -19.027 1.00 82.12 204 ASN A N 1
ATOM 1681 C CA . ASN A 1 204 ? 14.514 3.016 -18.051 1.00 82.12 204 ASN A CA 1
ATOM 1682 C C . ASN A 1 204 ? 13.245 2.159 -17.851 1.00 82.12 204 ASN A C 1
ATOM 1684 O O . ASN A 1 204 ? 12.523 2.297 -16.865 1.00 82.12 204 ASN A O 1
ATOM 1688 N N . ILE A 1 205 ? 12.955 1.285 -18.818 1.00 82.25 205 ILE A N 1
ATOM 1689 C CA . ILE A 1 205 ? 11.764 0.414 -18.842 1.00 82.25 205 ILE A CA 1
ATOM 1690 C C . ILE A 1 205 ? 11.672 -0.456 -17.597 1.00 82.25 205 ILE A C 1
ATOM 1692 O O . ILE A 1 205 ? 10.590 -0.650 -17.055 1.00 82.25 205 ILE A O 1
ATOM 1696 N N . ASN A 1 206 ? 12.804 -0.972 -17.131 1.00 85.25 206 ASN A N 1
ATOM 1697 C CA . ASN A 1 206 ? 12.835 -1.878 -15.988 1.00 85.25 206 ASN A CA 1
ATOM 1698 C C . ASN A 1 206 ? 12.460 -1.162 -14.693 1.00 85.25 206 ASN A C 1
ATOM 1700 O O . ASN A 1 206 ? 11.721 -1.718 -13.882 1.00 85.25 206 ASN A O 1
ATOM 1704 N N . PHE A 1 207 ? 12.918 0.083 -14.531 1.00 83.31 207 PHE A N 1
ATOM 1705 C CA . PHE A 1 207 ? 12.451 0.952 -13.460 1.00 83.31 207 PHE A CA 1
ATOM 1706 C C . PHE A 1 207 ? 10.950 1.230 -13.595 1.00 83.31 207 PHE A C 1
ATOM 1708 O O . PHE A 1 207 ? 10.214 0.986 -12.650 1.00 83.31 207 PHE A O 1
ATOM 1715 N N . MET A 1 208 ? 10.485 1.649 -14.778 1.00 83.00 208 MET A N 1
ATOM 1716 C CA . MET A 1 208 ? 9.069 1.963 -15.030 1.00 83.00 208 MET A CA 1
ATOM 1717 C C . MET A 1 208 ? 8.138 0.777 -14.764 1.00 83.00 208 MET A C 1
ATOM 1719 O O . MET A 1 208 ? 7.038 0.962 -14.258 1.00 83.00 208 MET A O 1
ATOM 1723 N N . PHE A 1 209 ? 8.559 -0.445 -15.094 1.00 86.19 209 PHE A N 1
ATOM 1724 C CA . PHE A 1 209 ? 7.785 -1.646 -14.795 1.00 86.19 209 PHE A CA 1
ATOM 1725 C C . PHE A 1 209 ? 7.630 -1.840 -13.288 1.00 86.19 209 PHE A C 1
ATOM 1727 O O . PHE A 1 209 ? 6.529 -2.086 -12.796 1.00 86.19 209 PHE A O 1
ATOM 1734 N N . MET A 1 210 ? 8.737 -1.740 -12.557 1.00 87.38 210 MET A N 1
ATOM 1735 C CA . MET A 1 210 ? 8.723 -1.928 -11.114 1.00 87.38 210 MET A CA 1
ATOM 1736 C C . MET A 1 210 ? 7.930 -0.824 -10.412 1.00 87.38 210 MET A C 1
ATOM 1738 O O . MET A 1 210 ? 7.099 -1.139 -9.571 1.00 87.38 210 MET A O 1
ATOM 1742 N N . ASP A 1 211 ? 8.114 0.425 -10.828 1.00 83.38 211 ASP A N 1
ATOM 1743 C CA . ASP A 1 211 ? 7.414 1.596 -10.299 1.00 83.38 211 ASP A CA 1
ATOM 1744 C C . ASP A 1 211 ? 5.915 1.481 -10.588 1.00 83.38 211 ASP A C 1
ATOM 1746 O O . ASP A 1 211 ? 5.091 1.267 -9.703 1.00 83.38 211 ASP A O 1
ATOM 1750 N N . ARG A 1 212 ? 5.551 1.466 -11.869 1.00 83.19 212 ARG A N 1
ATOM 1751 C CA . ARG A 1 212 ? 4.158 1.622 -12.281 1.00 83.19 212 ARG A CA 1
ATOM 1752 C C . ARG A 1 212 ? 3.335 0.350 -12.224 1.00 83.19 212 ARG A C 1
ATOM 1754 O O . ARG A 1 212 ? 2.160 0.384 -11.880 1.00 83.19 212 ARG A O 1
ATOM 1761 N N . VAL A 1 213 ? 3.914 -0.792 -12.579 1.00 85.50 213 VAL A N 1
ATOM 1762 C CA . VAL A 1 213 ? 3.149 -2.045 -12.636 1.00 85.50 213 VAL A CA 1
ATOM 1763 C C . VAL A 1 213 ? 3.223 -2.788 -11.313 1.00 85.50 213 VAL A C 1
ATOM 1765 O O . VAL A 1 213 ? 2.224 -3.372 -10.902 1.00 85.50 213 VAL A O 1
ATOM 1768 N N . PHE A 1 214 ? 4.379 -2.806 -10.652 1.00 87.75 214 PHE A N 1
ATOM 1769 C CA . PHE A 1 214 ? 4.557 -3.591 -9.436 1.00 87.75 214 PHE A CA 1
ATOM 1770 C C . PHE A 1 214 ? 4.214 -2.795 -8.171 1.00 87.75 214 PHE A C 1
ATOM 1772 O O . PHE A 1 214 ? 3.309 -3.207 -7.450 1.00 87.75 214 PHE A O 1
ATOM 1779 N N . GLU A 1 215 ? 4.887 -1.677 -7.906 1.00 87.81 215 GLU A N 1
ATOM 1780 C CA . GLU A 1 215 ? 4.730 -0.891 -6.675 1.00 87.81 215 GLU A CA 1
ATOM 1781 C C . GLU A 1 215 ? 3.338 -0.265 -6.577 1.00 87.81 215 GLU A C 1
ATOM 1783 O O . GLU A 1 215 ? 2.578 -0.647 -5.687 1.00 87.81 215 GLU A O 1
ATOM 1788 N N . GLU A 1 216 ? 2.938 0.548 -7.556 1.00 86.31 216 GLU A N 1
ATOM 1789 C CA . GLU A 1 216 ? 1.617 1.207 -7.583 1.00 86.31 216 GLU A CA 1
ATOM 1790 C C . GLU A 1 216 ? 0.454 0.201 -7.490 1.00 86.31 216 GLU A C 1
ATOM 1792 O O . GLU A 1 216 ? -0.537 0.407 -6.787 1.00 86.31 216 GLU A O 1
ATOM 1797 N N . SER A 1 217 ? 0.566 -0.959 -8.153 1.00 89.94 217 SER A N 1
ATOM 1798 C CA . SER A 1 217 ? -0.473 -1.996 -8.059 1.00 89.94 217 SER A CA 1
ATOM 1799 C C . SER A 1 217 ? -0.550 -2.615 -6.663 1.00 89.94 217 SER A C 1
ATOM 1801 O O . SER A 1 217 ? -1.645 -2.938 -6.193 1.00 89.94 217 SER A O 1
ATOM 1803 N N . LEU A 1 218 ? 0.590 -2.824 -6.000 1.00 92.50 218 LEU A N 1
ATOM 1804 C CA . LEU A 1 218 ? 0.624 -3.340 -4.633 1.00 92.50 218 LEU A CA 1
ATOM 1805 C C . LEU A 1 218 ? 0.059 -2.318 -3.649 1.00 92.50 218 LEU A C 1
ATOM 1807 O O . LEU A 1 218 ? -0.727 -2.689 -2.778 1.00 92.50 218 LEU A O 1
ATOM 1811 N N . GLU A 1 219 ? 0.402 -1.046 -3.800 1.00 91.06 219 GLU A N 1
ATOM 1812 C CA . GLU A 1 219 ? -0.104 0.020 -2.942 1.00 91.06 219 GLU A CA 1
ATOM 1813 C C . GLU A 1 219 ? -1.614 0.218 -3.113 1.00 91.06 219 GLU A C 1
ATOM 1815 O O . GLU A 1 219 ? -2.348 0.210 -2.118 1.00 91.06 219 GLU A O 1
ATOM 1820 N N . LEU A 1 220 ? -2.118 0.219 -4.352 1.00 91.75 220 LEU A N 1
ATOM 1821 C CA . LEU A 1 220 ? -3.552 0.261 -4.640 1.00 91.75 220 LEU A CA 1
ATOM 1822 C C . LEU A 1 220 ? -4.302 -0.949 -4.057 1.00 91.75 220 LEU A C 1
ATOM 1824 O O . LEU A 1 220 ? -5.364 -0.791 -3.445 1.00 91.75 220 LEU A O 1
ATOM 1828 N N . LEU A 1 221 ? -3.764 -2.167 -4.208 1.00 94.12 221 LEU A N 1
ATOM 1829 C CA . LEU A 1 221 ? -4.328 -3.371 -3.578 1.00 94.12 221 LEU A CA 1
ATOM 1830 C C . LEU A 1 221 ? -4.295 -3.273 -2.048 1.00 94.12 221 LEU A C 1
ATOM 1832 O O . LEU A 1 221 ? -5.240 -3.702 -1.375 1.00 94.12 221 LEU A O 1
ATOM 1836 N N . GLY A 1 222 ? -3.231 -2.684 -1.505 1.00 95.12 222 GLY A N 1
ATOM 1837 C CA . GLY A 1 222 ? -3.079 -2.363 -0.095 1.00 95.12 222 GLY A CA 1
ATOM 1838 C C . GLY A 1 222 ? -4.200 -1.448 0.397 1.00 95.12 222 GLY A C 1
ATOM 1839 O O . GLY A 1 222 ? -4.952 -1.811 1.307 1.00 95.12 222 GLY A O 1
ATOM 1840 N N . ALA A 1 223 ? -4.370 -0.296 -0.253 1.00 94.56 223 ALA A N 1
ATOM 1841 C CA . ALA A 1 223 ? -5.403 0.691 0.047 1.00 94.56 223 ALA A CA 1
ATOM 1842 C C . ALA A 1 223 ? -6.816 0.097 -0.070 1.00 94.56 223 ALA A C 1
ATOM 1844 O O . ALA A 1 223 ? -7.632 0.247 0.842 1.00 94.56 223 ALA A O 1
ATOM 1845 N N . ALA A 1 224 ? -7.093 -0.663 -1.134 1.00 96.06 224 ALA A N 1
ATOM 1846 C CA . ALA A 1 224 ? -8.373 -1.345 -1.315 1.00 96.06 224 ALA A CA 1
ATOM 1847 C C . ALA A 1 224 ? -8.644 -2.372 -0.199 1.00 96.06 224 ALA A C 1
ATOM 1849 O O . ALA A 1 224 ? -9.765 -2.459 0.315 1.00 96.06 224 ALA A O 1
ATOM 1850 N N . GLY A 1 225 ? -7.621 -3.123 0.224 1.00 97.25 225 GLY A N 1
ATOM 1851 C CA . GLY A 1 225 ? -7.702 -4.039 1.362 1.00 97.25 225 GLY A CA 1
ATOM 1852 C C . GLY A 1 225 ? -8.044 -3.314 2.665 1.00 97.25 225 GLY A C 1
ATOM 1853 O O . GLY A 1 225 ? -8.963 -3.715 3.383 1.00 97.25 225 GLY A O 1
ATOM 1854 N N . LEU A 1 226 ? -7.376 -2.199 2.957 1.00 97.19 226 LEU A N 1
ATOM 1855 C CA . LEU A 1 226 ? -7.670 -1.396 4.145 1.00 97.19 226 LEU A CA 1
ATOM 1856 C C . LEU A 1 226 ? -9.098 -0.827 4.113 1.00 97.19 226 LEU A C 1
ATOM 1858 O O . LEU A 1 226 ? -9.813 -0.938 5.114 1.00 97.19 226 LEU A O 1
ATOM 1862 N N . LEU A 1 227 ? -9.560 -0.321 2.965 1.00 97.94 227 LEU A N 1
ATOM 1863 C CA . LEU A 1 227 ? -10.937 0.148 2.793 1.00 97.94 227 LEU A CA 1
ATOM 1864 C C . LEU A 1 227 ? -11.952 -0.966 3.075 1.00 97.94 227 LEU A C 1
ATOM 1866 O O . LEU A 1 227 ? -12.868 -0.793 3.885 1.00 97.94 227 LEU A O 1
ATOM 1870 N N . CYS A 1 228 ? -11.763 -2.135 2.455 1.00 97.94 228 CYS A N 1
ATOM 1871 C CA . CYS A 1 228 ? -12.621 -3.301 2.664 1.00 97.94 228 CYS A CA 1
ATOM 1872 C C . CYS A 1 228 ? -12.678 -3.689 4.144 1.00 97.94 228 CYS A C 1
ATOM 1874 O O . CYS A 1 228 ? -13.757 -3.953 4.675 1.00 97.94 228 CYS A O 1
ATOM 1876 N N . SER A 1 229 ? -11.534 -3.681 4.829 1.00 98.06 229 SER A N 1
ATOM 1877 C CA . SER A 1 229 ? -11.452 -3.979 6.259 1.00 98.06 229 SER A CA 1
ATOM 1878 C C . SER A 1 229 ? -12.352 -3.067 7.098 1.00 98.06 229 SER A C 1
ATOM 1880 O O . SER A 1 229 ? -13.157 -3.562 7.899 1.00 98.06 229 SER A O 1
ATOM 1882 N N . GLY A 1 230 ? -12.264 -1.753 6.867 1.00 97.62 230 GLY A N 1
ATOM 1883 C CA . GLY A 1 230 ? -13.093 -0.756 7.543 1.00 97.62 230 GLY A CA 1
ATOM 1884 C C . GLY A 1 230 ? -14.576 -0.941 7.251 1.00 97.62 230 GLY A C 1
ATOM 1885 O O . GLY A 1 230 ? -15.378 -0.970 8.180 1.00 97.62 230 GLY A O 1
ATOM 1886 N N . LEU A 1 231 ? -14.950 -1.142 5.985 1.00 98.00 231 LEU A N 1
ATOM 1887 C CA . LEU A 1 231 ? -16.349 -1.333 5.590 1.00 98.00 231 LEU A CA 1
ATOM 1888 C C . LEU A 1 231 ? -16.967 -2.586 6.226 1.00 98.00 231 LEU A C 1
ATOM 1890 O O . LEU A 1 231 ? -18.052 -2.510 6.806 1.00 98.00 231 LEU A O 1
ATOM 1894 N N . TYR A 1 232 ? -16.266 -3.725 6.192 1.00 97.50 232 TYR A N 1
ATOM 1895 C CA . TYR A 1 232 ? -16.736 -4.950 6.848 1.00 97.50 232 TYR A CA 1
ATOM 1896 C C . TYR A 1 232 ? -16.876 -4.775 8.360 1.00 97.50 232 TYR A C 1
ATOM 1898 O O . TYR A 1 232 ? -17.847 -5.263 8.945 1.00 97.50 232 TYR A O 1
ATOM 1906 N N . PHE A 1 233 ? -15.930 -4.073 8.993 1.00 97.62 233 PHE A N 1
ATOM 1907 C CA . PHE A 1 233 ? -16.021 -3.788 10.420 1.00 97.62 233 PHE A CA 1
ATOM 1908 C C . PHE A 1 233 ? -17.214 -2.887 10.725 1.00 97.62 233 PHE A C 1
ATOM 1910 O O . PHE A 1 233 ? -17.986 -3.199 11.624 1.00 97.62 233 PHE A O 1
ATOM 1917 N N . LEU A 1 234 ? -17.389 -1.801 9.970 1.00 96.88 234 LEU A N 1
ATOM 1918 C CA . LEU A 1 234 ? -18.463 -0.831 10.160 1.00 96.88 234 LEU A CA 1
ATOM 1919 C C . LEU A 1 234 ? -19.837 -1.502 10.098 1.00 96.88 234 LEU A C 1
ATOM 1921 O O . LEU A 1 234 ? -20.634 -1.326 11.015 1.00 96.88 234 LEU A O 1
ATOM 1925 N N . ILE A 1 235 ? -20.089 -2.317 9.069 1.00 95.94 235 ILE A N 1
ATOM 1926 C CA . ILE A 1 235 ? -21.357 -3.048 8.912 1.00 95.94 235 ILE A CA 1
ATOM 1927 C C . ILE A 1 235 ? -21.611 -3.945 10.129 1.00 95.94 235 ILE A C 1
ATOM 1929 O O . ILE A 1 235 ? -22.684 -3.907 10.730 1.00 95.94 235 ILE A O 1
ATOM 1933 N N . ALA A 1 236 ? -20.613 -4.733 10.533 1.00 93.75 236 ALA A N 1
ATOM 1934 C CA . ALA A 1 236 ? -20.762 -5.647 11.658 1.00 93.75 236 ALA A CA 1
ATOM 1935 C C . ALA A 1 236 ? -20.911 -4.909 13.005 1.00 93.75 236 ALA A C 1
ATOM 1937 O O . ALA A 1 236 ? -21.675 -5.340 13.872 1.00 93.75 236 ALA A O 1
ATOM 1938 N N . TYR A 1 237 ? -20.216 -3.782 13.174 1.00 93.31 237 TYR A N 1
ATOM 1939 C CA . TYR A 1 237 ? -20.261 -2.948 14.372 1.00 93.31 237 TYR A CA 1
ATOM 1940 C C . TYR A 1 237 ? -21.616 -2.253 14.537 1.00 93.31 237 TYR A C 1
ATOM 1942 O O . TYR A 1 237 ? -22.150 -2.207 15.646 1.00 93.31 237 TYR A O 1
ATOM 1950 N N . LEU A 1 238 ? -22.203 -1.754 13.445 1.00 91.81 238 LEU A N 1
ATOM 1951 C CA . LEU A 1 238 ? -23.539 -1.157 13.453 1.00 91.81 238 LEU A CA 1
ATOM 1952 C C . LEU A 1 238 ? -24.614 -2.196 13.792 1.00 91.81 238 LEU A C 1
ATOM 1954 O O . LEU A 1 238 ? -25.370 -1.983 14.739 1.00 91.81 238 LEU A O 1
ATOM 1958 N N . ASN A 1 239 ? -24.601 -3.359 13.133 1.00 89.75 239 ASN A N 1
ATOM 1959 C CA . ASN A 1 239 ? -25.573 -4.430 13.389 1.00 89.75 239 ASN A CA 1
ATOM 1960 C C . ASN A 1 239 ? -25.544 -4.916 14.847 1.00 89.75 239 ASN A C 1
ATOM 1962 O O . ASN A 1 239 ? -26.581 -5.188 15.448 1.00 89.75 239 ASN A O 1
ATOM 1966 N N . LYS A 1 240 ? -24.353 -5.004 15.452 1.00 83.00 240 LYS A N 1
ATOM 1967 C CA . LYS A 1 240 ? -24.214 -5.391 16.861 1.00 83.00 240 LYS A CA 1
ATOM 1968 C C . LYS A 1 240 ? -24.830 -4.360 17.813 1.00 83.00 240 LYS A C 1
ATOM 1970 O O . LYS A 1 240 ? -25.380 -4.745 18.838 1.00 83.00 240 LYS A O 1
ATOM 1975 N N . ASN A 1 241 ? -24.727 -3.073 17.489 1.00 71.25 241 ASN A N 1
ATOM 1976 C CA . ASN A 1 241 ? -25.267 -1.999 18.320 1.00 71.25 241 ASN A CA 1
ATOM 1977 C C . ASN A 1 241 ? -26.783 -1.822 18.152 1.00 71.25 241 ASN A C 1
ATOM 1979 O O . ASN A 1 241 ? -27.433 -1.377 19.092 1.00 71.25 241 ASN A O 1
ATOM 1983 N N . GLU A 1 242 ? -27.355 -2.185 17.001 1.00 64.50 242 GLU A N 1
ATOM 1984 C CA . GLU A 1 242 ? -28.814 -2.229 16.818 1.00 64.50 242 GLU A CA 1
ATOM 1985 C C . GLU A 1 242 ? -29.466 -3.347 17.634 1.00 64.50 242 GLU A C 1
ATOM 1987 O O . GLU A 1 242 ? -30.508 -3.124 18.232 1.00 64.50 242 GLU A O 1
ATOM 1992 N N . LEU A 1 243 ? -28.816 -4.509 17.756 1.00 54.66 243 LEU A N 1
ATOM 1993 C CA . LEU A 1 243 ? -29.295 -5.620 18.595 1.00 54.66 243 LEU A CA 1
ATOM 1994 C C . LEU A 1 243 ? -29.241 -5.335 20.110 1.00 54.66 243 LEU A C 1
ATOM 1996 O O . LEU A 1 243 ? -29.755 -6.128 20.897 1.00 54.66 243 LEU A O 1
ATOM 2000 N N . LEU A 1 244 ? -28.578 -4.252 20.525 1.00 51.62 244 LEU A N 1
ATOM 2001 C CA . LEU A 1 244 ? -28.434 -3.840 21.927 1.00 51.62 244 LEU A CA 1
ATOM 2002 C C . LEU A 1 244 ? -29.341 -2.655 22.305 1.00 51.62 244 LEU A C 1
ATOM 2004 O O . LEU A 1 244 ? -29.302 -2.226 23.461 1.00 51.62 244 LEU A O 1
ATOM 2008 N N . LYS A 1 245 ? -30.113 -2.117 21.352 1.00 47.09 245 LYS A N 1
ATOM 2009 C CA . LYS A 1 245 ? -31.140 -1.090 21.576 1.00 47.09 245 LYS A CA 1
ATOM 2010 C C . LYS A 1 245 ? -32.518 -1.728 21.673 1.00 47.09 245 LYS A C 1
ATOM 2012 O O . LYS A 1 245 ? -33.313 -1.203 22.481 1.00 47.09 245 LYS A O 1
#